Protein AF-A0A7U1GFU3-F1 (afdb_monomer_lite)

Secondary structure (DSSP, 8-state):
-HHHHHHHHHHHHTTSGGG----PPPTT------HHHHHHHHHHH-EEEE-TTS-EEEEEEEEGGGHHHHHHHHHHHHH-----TT----HHHHHHHHHT--EEEEEPPBTTB--EEEEEE--HHHIIIIIHHHHHTS---STHHHHHHHHHHHHHHHHTSGGGSHHHHHHHHHHHTTSGGGGSTT--S-------HHHHHHHHTSPPSS---SSSHHHHHHHHHHHHHHHHHHT--

Sequence (237 aa):
LKSDKLYLITQIKNNMNSKRVDFELPSSHTIRITPYWLLGFIEGEGSFFVNAQMRIIFSFTLTAIQAPLMNAIKLFIDSYSIDDAHFKISPQYLEIISQRTHLYAKRKSTVNSNPSIILHLGQVNFIVDKFIPLLSNLSFVTKKHKDFLDWCFMAYLIYTGKHTTKAGKDLIIKISKGMNNYRLSTFKGLYNELVLPSLINEVLRMDDIYVKWGLTYRLYYSFISKCTAFLHISWRF

Radius of gyration: 21.35 Å; chains: 1; bounding box: 62×43×64 Å

Structure (mmCIF, N/CA/C/O backbone):
data_AF-A0A7U1GFU3-F1
#
_entry.id   AF-A0A7U1GFU3-F1
#
loop_
_atom_site.group_PDB
_atom_site.id
_atom_site.type_symbol
_atom_site.label_atom_id
_atom_site.label_alt_id
_atom_site.label_comp_id
_atom_site.label_asym_id
_atom_site.label_entity_id
_atom_site.label_seq_id
_atom_site.pdbx_PDB_ins_code
_atom_site.Cartn_x
_atom_site.Cartn_y
_atom_site.Cartn_z
_atom_site.occupancy
_atom_site.B_iso_or_equiv
_atom_site.auth_seq_id
_atom_site.auth_comp_id
_atom_site.auth_asym_id
_atom_site.auth_atom_id
_atom_site.pdbx_PDB_model_num
ATOM 1 N N . LEU A 1 1 ? -36.370 -3.824 37.523 1.00 59.12 1 LEU A N 1
ATOM 2 C CA . LEU A 1 1 ? -35.946 -4.984 36.687 1.00 59.12 1 LEU A CA 1
ATOM 3 C C . LEU A 1 1 ? -35.822 -4.665 35.187 1.00 59.12 1 LEU A C 1
ATOM 5 O O . LEU A 1 1 ? -34.711 -4.747 34.677 1.00 59.12 1 LEU A O 1
ATOM 9 N N . LYS A 1 2 ? -36.891 -4.304 34.444 1.00 63.69 2 LYS A N 1
ATOM 10 C CA . LYS A 1 2 ? -36.762 -3.851 33.028 1.00 63.69 2 LYS A CA 1
ATOM 11 C C . LYS A 1 2 ? -36.154 -2.441 32.901 1.00 63.69 2 LYS A C 1
ATOM 13 O O . LYS A 1 2 ? -35.370 -2.203 31.987 1.00 63.69 2 LYS A O 1
ATOM 18 N N . SER A 1 3 ? -36.469 -1.550 33.842 1.00 78.06 3 SER A N 1
ATOM 19 C CA . SER A 1 3 ? -35.921 -0.188 33.961 1.00 78.06 3 SER A CA 1
ATOM 20 C C . SER A 1 3 ? -34.395 -0.166 34.092 1.00 78.06 3 SER A C 1
ATOM 22 O O . SER A 1 3 ? -33.721 0.601 33.411 1.00 78.06 3 SER A O 1
ATOM 24 N N . ASP A 1 4 ? -33.846 -1.059 34.914 1.00 85.88 4 ASP A N 1
ATOM 25 C CA . ASP A 1 4 ? -32.434 -1.011 35.319 1.00 85.88 4 ASP A CA 1
ATOM 26 C C . ASP A 1 4 ? -31.522 -1.505 34.188 1.00 85.88 4 ASP A C 1
ATOM 28 O O . ASP A 1 4 ? -30.474 -0.925 33.912 1.00 85.88 4 ASP A O 1
ATOM 32 N N . LYS A 1 5 ? -31.973 -2.519 33.435 1.00 92.56 5 LYS A N 1
ATOM 33 C CA . LYS A 1 5 ? -31.289 -2.975 32.214 1.00 92.56 5 LYS A CA 1
ATOM 34 C C . LYS A 1 5 ? -31.298 -1.901 31.123 1.00 92.56 5 LYS A C 1
ATOM 36 O O . LYS A 1 5 ? -30.287 -1.706 30.454 1.00 92.56 5 LYS A O 1
ATOM 41 N N . LEU A 1 6 ? -32.415 -1.186 30.955 1.00 93.56 6 LEU A N 1
ATOM 42 C CA . LEU A 1 6 ? -32.518 -0.094 29.982 1.00 93.56 6 LEU A CA 1
ATOM 43 C C . LEU A 1 6 ? -31.590 1.077 30.340 1.00 93.56 6 LEU A C 1
ATOM 45 O O . LEU A 1 6 ? -30.959 1.658 29.454 1.00 93.56 6 LEU A O 1
ATOM 49 N N . TYR A 1 7 ? -31.461 1.384 31.632 1.00 94.06 7 TYR A N 1
ATOM 50 C CA . TYR A 1 7 ? -30.504 2.371 32.121 1.00 94.06 7 TYR A CA 1
ATOM 51 C C . TYR A 1 7 ? -29.061 1.975 31.769 1.00 94.06 7 TYR A C 1
ATOM 53 O O . TYR A 1 7 ? -28.351 2.767 31.150 1.00 94.06 7 TYR A O 1
ATOM 61 N N . LEU A 1 8 ? -28.655 0.731 32.047 1.00 95.19 8 LEU A N 1
ATOM 62 C CA . LEU A 1 8 ? -27.312 0.231 31.716 1.00 95.19 8 LEU A CA 1
ATOM 63 C C . LEU A 1 8 ? -27.016 0.281 30.208 1.00 95.19 8 LEU A C 1
ATOM 65 O O . LEU A 1 8 ? -25.954 0.750 29.801 1.00 95.19 8 LEU A O 1
ATOM 69 N N . ILE A 1 9 ? -27.968 -0.129 29.364 1.00 94.88 9 ILE A N 1
ATOM 70 C CA . ILE A 1 9 ? -27.831 -0.035 27.899 1.00 94.88 9 ILE A CA 1
ATOM 71 C C . ILE A 1 9 ? -27.636 1.422 27.465 1.00 94.88 9 ILE A C 1
ATOM 73 O O . ILE A 1 9 ? -26.816 1.712 26.593 1.00 94.88 9 ILE A O 1
ATOM 77 N N . THR A 1 10 ? -28.363 2.352 28.085 1.00 93.44 10 THR A N 1
ATOM 78 C CA . THR A 1 10 ? -28.254 3.783 27.778 1.00 93.44 10 THR A CA 1
ATOM 79 C C . THR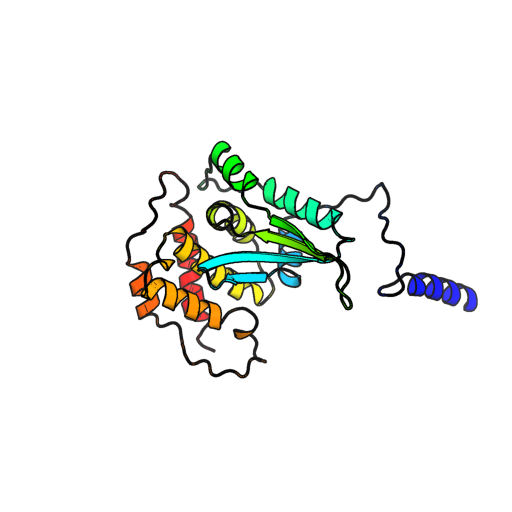 A 1 10 ? -26.880 4.335 28.156 1.00 93.44 10 THR A C 1
ATOM 81 O O . THR A 1 10 ? -26.303 5.094 27.377 1.00 93.44 10 THR A O 1
ATOM 84 N N . GLN A 1 11 ? -26.318 3.907 29.290 1.00 93.06 11 GLN A N 1
ATOM 85 C CA . GLN A 1 11 ? -24.958 4.274 29.697 1.00 93.06 11 GLN A CA 1
ATOM 86 C C . GLN A 1 11 ? -23.905 3.774 28.699 1.00 93.06 11 GLN A C 1
ATOM 88 O O . GLN A 1 11 ? -23.046 4.546 28.274 1.00 93.06 11 GLN A O 1
ATOM 93 N N . ILE A 1 12 ? -24.010 2.520 28.245 1.00 92.12 12 ILE A N 1
ATOM 94 C CA . ILE A 1 12 ? -23.105 1.970 27.222 1.00 92.12 12 ILE A CA 1
ATOM 95 C C . ILE A 1 12 ? -23.240 2.760 25.916 1.00 92.12 12 ILE A C 1
ATOM 97 O O . ILE A 1 12 ? -22.245 3.233 25.372 1.00 92.12 12 ILE A O 1
ATOM 101 N N . LYS A 1 13 ? -24.474 2.969 25.438 1.00 93.31 13 LYS A N 1
ATOM 102 C CA . LYS A 1 13 ? -24.758 3.716 24.202 1.00 93.31 13 LYS A CA 1
ATOM 103 C C . LYS A 1 13 ? -24.183 5.132 24.239 1.00 93.31 13 LY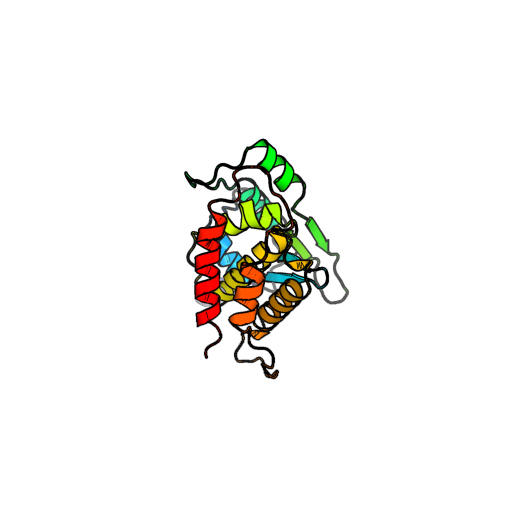S A C 1
ATOM 105 O O . LYS A 1 13 ? -23.708 5.626 23.217 1.00 93.31 13 LYS A O 1
ATOM 110 N N . ASN A 1 14 ? -24.222 5.789 25.395 1.00 93.44 14 ASN A N 1
ATOM 111 C CA . ASN A 1 14 ? -23.676 7.133 25.563 1.00 93.44 14 ASN A CA 1
ATOM 112 C C . ASN A 1 14 ? -22.140 7.187 25.558 1.00 93.44 14 ASN A C 1
ATOM 114 O O . ASN A 1 14 ? -21.601 8.281 25.526 1.00 93.44 14 ASN A O 1
ATOM 118 N N . ASN A 1 15 ? -21.452 6.045 25.486 1.00 90.19 15 ASN A N 1
ATOM 119 C CA . ASN A 1 15 ? -19.999 5.942 25.323 1.00 90.19 15 ASN A CA 1
ATOM 120 C C . ASN A 1 15 ? -19.590 5.265 23.993 1.00 90.19 15 ASN A C 1
ATOM 122 O O . ASN A 1 15 ? -18.450 4.817 23.816 1.00 90.19 15 ASN A O 1
ATOM 126 N N . MET A 1 16 ? -20.518 5.164 23.033 1.00 91.44 16 MET A N 1
ATOM 127 C CA . MET A 1 16 ? -20.268 4.596 21.705 1.00 91.44 16 MET A CA 1
ATOM 128 C C . MET A 1 16 ? -20.107 5.682 20.637 1.00 91.44 16 MET A C 1
ATOM 130 O O . MET A 1 16 ? -20.815 6.691 20.633 1.00 91.44 16 MET A O 1
ATOM 134 N N . ASN A 1 17 ? -19.233 5.409 19.666 1.00 88.75 17 ASN A N 1
ATOM 135 C CA . ASN A 1 17 ? -19.073 6.183 18.433 1.00 88.75 17 ASN A CA 1
ATOM 136 C C . ASN A 1 17 ? -18.856 7.682 18.706 1.00 88.75 17 ASN A C 1
ATOM 138 O O . ASN A 1 17 ? -17.928 8.042 19.421 1.00 88.75 17 ASN A O 1
ATOM 142 N N . SER A 1 18 ? -19.714 8.552 18.167 1.00 87.38 18 SER A N 1
ATOM 143 C CA . SER A 1 18 ? -19.607 10.010 18.299 1.00 87.38 18 SER A CA 1
ATOM 144 C C . SER A 1 18 ? -19.833 10.542 19.714 1.00 87.38 18 SER A C 1
ATOM 146 O O . SER A 1 18 ? -19.499 11.691 19.977 1.00 87.38 18 SER A O 1
ATOM 148 N N . LYS A 1 19 ? -20.398 9.736 20.623 1.00 90.88 19 LYS A N 1
ATOM 149 C CA . LYS A 1 19 ? -20.571 10.115 22.032 1.00 90.88 19 LYS A CA 1
ATOM 150 C C . LYS A 1 19 ? -19.393 9.697 22.911 1.00 90.88 19 LYS A C 1
ATOM 152 O O . LYS A 1 19 ? -19.345 10.071 24.076 1.00 90.88 19 LYS A O 1
ATOM 157 N N . ARG A 1 20 ? -18.447 8.921 22.371 1.00 87.81 20 ARG A N 1
ATOM 158 C CA . ARG A 1 20 ? -17.234 8.549 23.094 1.00 87.81 20 ARG A CA 1
ATOM 159 C C . ARG A 1 20 ? -16.308 9.757 23.183 1.00 87.81 20 ARG A C 1
ATOM 161 O O . ARG A 1 20 ? -15.874 10.276 22.159 1.00 87.81 20 ARG A O 1
ATOM 168 N N . VAL A 1 21 ? -16.008 10.164 24.409 1.00 85.06 21 VAL A N 1
ATOM 169 C CA . VAL A 1 21 ? -15.088 11.272 24.708 1.00 85.06 21 VAL A CA 1
ATOM 170 C C . VAL A 1 21 ? -13.820 10.808 25.420 1.00 85.06 21 VAL A C 1
ATOM 172 O O . VAL A 1 21 ? -12.807 11.494 25.350 1.00 85.06 21 VAL A O 1
ATOM 175 N N . ASP A 1 22 ? -13.866 9.634 26.053 1.00 85.00 22 ASP A N 1
ATOM 176 C CA . ASP A 1 22 ? -12.711 8.984 26.662 1.00 85.00 22 ASP A CA 1
ATOM 177 C C . ASP A 1 22 ? -12.098 7.972 25.684 1.00 85.00 22 ASP A C 1
ATOM 179 O O . ASP A 1 22 ? -12.778 7.075 25.169 1.00 85.00 22 ASP A O 1
ATOM 183 N N . PHE A 1 23 ? -10.812 8.159 25.403 1.00 82.00 23 PHE A N 1
ATOM 184 C CA . PHE A 1 23 ? -10.015 7.323 24.510 1.00 82.00 23 PHE A CA 1
ATOM 185 C C . PHE A 1 23 ? -8.793 6.731 25.217 1.00 82.00 23 PHE A C 1
ATOM 187 O O . PHE A 1 23 ? -7.960 6.108 24.554 1.00 82.00 23 PHE A O 1
ATOM 194 N N . GLU A 1 24 ? -8.685 6.908 26.535 1.00 83.75 24 GLU A N 1
ATOM 195 C CA . GLU A 1 24 ? -7.604 6.327 27.315 1.00 83.75 24 GLU A CA 1
ATOM 196 C C . GLU A 1 24 ? -7.765 4.805 27.345 1.00 83.75 24 GLU A C 1
ATOM 198 O O . GLU A 1 24 ? -8.796 4.245 27.728 1.00 83.75 24 GLU A O 1
ATOM 203 N N . LEU A 1 25 ? -6.730 4.111 26.879 1.00 82.75 25 LEU A N 1
ATOM 204 C CA . LEU A 1 25 ? -6.684 2.657 26.931 1.00 82.75 25 LEU A CA 1
ATOM 205 C C . LEU A 1 25 ? -6.222 2.225 28.331 1.00 82.75 25 LEU A C 1
ATOM 207 O O . LEU A 1 25 ? -5.353 2.880 28.910 1.00 82.75 25 LEU A O 1
ATOM 211 N N . PRO A 1 26 ? -6.737 1.106 28.878 1.00 87.12 26 PRO A N 1
ATOM 212 C CA . PRO A 1 26 ? -6.235 0.562 30.135 1.00 87.12 26 PRO A CA 1
ATOM 213 C C . PRO A 1 26 ? -4.718 0.358 30.079 1.00 87.12 26 PRO A C 1
ATOM 215 O O . PRO A 1 26 ? -4.196 -0.081 29.057 1.00 87.12 26 PRO A O 1
ATOM 218 N N . SER A 1 27 ? -4.008 0.590 31.184 1.00 85.50 27 SER A N 1
ATOM 219 C CA . SER A 1 27 ? -2.543 0.433 31.246 1.00 85.50 27 SER A CA 1
ATOM 220 C C . SER A 1 27 ? -2.053 -0.984 30.915 1.00 85.50 27 SER A C 1
ATOM 222 O O . SER A 1 27 ? -0.923 -1.163 30.472 1.00 85.50 27 SER A O 1
ATOM 224 N N . SER A 1 28 ? -2.907 -1.994 31.090 1.00 90.00 28 SER A N 1
ATOM 225 C CA . SER A 1 28 ? -2.649 -3.389 30.714 1.00 90.00 28 SER A CA 1
ATOM 226 C C . SER A 1 28 ? -2.865 -3.684 29.223 1.00 90.00 28 SER A C 1
ATOM 228 O O . SER A 1 28 ? -2.548 -4.781 28.756 1.00 90.00 28 SER A O 1
ATOM 230 N N . HIS A 1 29 ? -3.419 -2.743 28.456 1.00 88.94 29 HIS A N 1
ATOM 231 C CA . HIS A 1 29 ? -3.704 -2.940 27.044 1.00 88.94 29 HIS A CA 1
ATOM 232 C C . HIS A 1 29 ? -2.409 -3.013 26.232 1.00 88.94 29 HIS A C 1
ATOM 234 O O . HIS A 1 29 ? -1.579 -2.109 26.254 1.00 88.94 29 HIS A O 1
ATOM 240 N N . THR A 1 30 ? -2.260 -4.083 25.454 1.00 90.19 30 THR A N 1
ATOM 241 C CA . THR A 1 30 ? -1.129 -4.265 24.540 1.00 90.19 30 THR A CA 1
ATOM 242 C C . THR A 1 30 ? -1.634 -4.347 23.108 1.00 90.19 30 THR A C 1
ATOM 244 O O . THR A 1 30 ? -2.448 -5.212 22.781 1.00 90.19 30 THR A O 1
ATOM 247 N N . ILE A 1 31 ? -1.102 -3.494 22.234 1.00 92.81 31 ILE A N 1
ATOM 248 C CA . ILE A 1 31 ? -1.383 -3.547 20.798 1.00 92.81 31 ILE A CA 1
ATOM 249 C C . ILE A 1 31 ? -0.535 -4.664 20.183 1.00 92.81 31 ILE A C 1
ATOM 251 O O . ILE A 1 31 ? 0.694 -4.602 20.206 1.00 92.81 31 ILE A O 1
ATOM 255 N N . ARG A 1 32 ? -1.187 -5.690 19.629 1.00 94.31 32 ARG A N 1
ATOM 256 C CA . ARG A 1 32 ? -0.525 -6.816 18.956 1.00 94.31 32 ARG A CA 1
ATOM 257 C C . ARG A 1 32 ? -0.809 -6.770 17.461 1.00 94.31 32 ARG A C 1
ATOM 259 O O . ARG A 1 32 ? -1.950 -6.939 17.044 1.00 94.31 32 ARG A O 1
ATOM 266 N N . ILE A 1 33 ? 0.241 -6.563 16.674 1.00 95.81 33 ILE A N 1
ATOM 267 C CA . ILE A 1 33 ? 0.186 -6.559 15.212 1.00 95.81 33 ILE A CA 1
ATOM 268 C C . ILE A 1 33 ? 0.705 -7.910 14.715 1.00 95.81 33 ILE A C 1
ATOM 270 O O . ILE A 1 33 ? 1.775 -8.356 15.123 1.00 95.81 33 ILE A O 1
ATOM 274 N N . THR A 1 34 ? -0.062 -8.570 13.852 1.00 95.69 34 THR A N 1
ATOM 275 C CA . THR A 1 34 ? 0.335 -9.799 13.146 1.00 95.69 34 THR A CA 1
ATOM 276 C C . THR A 1 34 ? 0.253 -9.561 11.635 1.00 95.69 34 THR A C 1
ATOM 278 O O . THR A 1 34 ? -0.412 -8.605 11.223 1.00 95.69 34 THR A O 1
ATOM 281 N N . PRO A 1 35 ? 0.863 -10.411 10.783 1.00 94.75 35 PRO A N 1
ATOM 282 C CA . PRO A 1 35 ? 0.797 -10.230 9.330 1.00 94.75 35 PRO A CA 1
ATOM 283 C C . PRO A 1 35 ? -0.638 -10.126 8.793 1.00 94.75 35 PRO A C 1
ATOM 285 O O . PRO A 1 35 ? -0.964 -9.174 8.091 1.00 94.75 35 PRO A O 1
ATOM 288 N N . TYR A 1 36 ? -1.528 -11.045 9.186 1.00 96.56 36 TYR A N 1
ATOM 289 C CA . TYR A 1 36 ? -2.928 -11.024 8.745 1.00 96.56 36 TYR A CA 1
ATOM 290 C C . TYR A 1 36 ? -3.744 -9.883 9.360 1.00 96.56 36 TYR A C 1
ATOM 292 O O . TYR A 1 36 ? -4.625 -9.348 8.691 1.00 96.56 36 TYR A O 1
ATOM 300 N N . TRP A 1 37 ? -3.442 -9.465 10.596 1.00 97.44 37 TRP A N 1
ATOM 301 C CA . TRP A 1 37 ? -4.062 -8.267 11.171 1.00 97.44 37 TRP A CA 1
ATOM 302 C C . TRP A 1 37 ? -3.687 -7.025 10.356 1.00 97.44 37 TRP A C 1
ATOM 304 O O . TRP A 1 37 ? -4.560 -6.240 9.988 1.00 97.44 37 TRP A O 1
ATOM 314 N N . LEU A 1 38 ? -2.397 -6.875 10.026 1.00 97.00 38 LEU A N 1
ATOM 315 C CA . LEU A 1 38 ? -1.910 -5.751 9.231 1.00 97.00 38 LEU A CA 1
ATOM 316 C C . LEU A 1 38 ? -2.519 -5.779 7.831 1.00 97.00 38 LEU A C 1
ATOM 318 O O . LEU A 1 38 ? -2.956 -4.738 7.355 1.00 97.00 38 LEU A O 1
ATOM 322 N N . LEU A 1 39 ? -2.595 -6.952 7.197 1.00 97.62 39 LEU A N 1
ATOM 323 C CA . LEU A 1 39 ? -3.240 -7.093 5.898 1.00 97.62 39 LEU A CA 1
ATOM 324 C C . LEU A 1 39 ? -4.707 -6.655 5.952 1.00 97.62 39 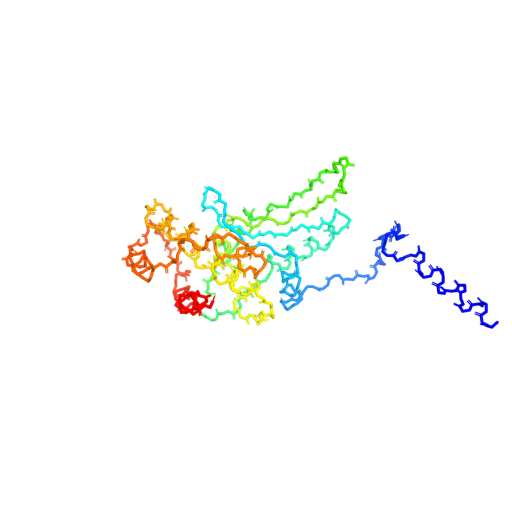LEU A C 1
ATOM 326 O O . LEU A 1 39 ? -5.095 -5.798 5.167 1.00 97.62 39 LEU A O 1
ATOM 330 N N . GLY A 1 40 ? -5.505 -7.168 6.894 1.00 98.00 40 GLY A N 1
ATOM 331 C CA . GLY A 1 40 ? -6.913 -6.775 7.024 1.00 98.00 40 GLY A CA 1
ATOM 332 C C . GLY A 1 40 ? -7.082 -5.269 7.247 1.00 98.00 40 GLY A C 1
ATOM 333 O O . GLY A 1 40 ? -7.946 -4.636 6.642 1.00 98.00 40 GLY A O 1
ATOM 334 N N . PHE A 1 41 ? -6.197 -4.669 8.047 1.00 97.69 41 PHE A N 1
ATOM 335 C CA . PHE A 1 41 ? -6.151 -3.222 8.234 1.00 97.69 41 PHE A CA 1
ATOM 336 C C . PHE A 1 41 ? -5.798 -2.474 6.934 1.00 97.69 41 PHE A C 1
ATOM 338 O O . PHE A 1 41 ? -6.462 -1.500 6.586 1.00 97.69 41 PHE A O 1
ATOM 345 N N . ILE A 1 42 ? -4.802 -2.942 6.175 1.00 97.44 42 ILE A N 1
ATOM 346 C CA . ILE A 1 42 ? -4.428 -2.399 4.859 1.00 97.44 42 ILE A CA 1
ATOM 347 C C . ILE A 1 42 ? -5.583 -2.519 3.859 1.00 97.44 42 ILE A C 1
ATOM 349 O O . ILE A 1 42 ? -5.796 -1.605 3.066 1.00 97.44 42 ILE A O 1
ATOM 353 N N . GLU A 1 43 ? -6.345 -3.612 3.889 1.00 96.38 43 GLU A N 1
ATOM 354 C CA . GLU A 1 43 ? -7.509 -3.805 3.022 1.00 96.38 43 GLU A CA 1
ATOM 355 C C . GLU A 1 43 ? -8.645 -2.812 3.315 1.00 96.38 43 GLU A C 1
ATOM 357 O O . GLU A 1 43 ? -9.358 -2.424 2.387 1.00 96.38 43 GLU A O 1
ATOM 362 N N . GLY A 1 44 ? -8.757 -2.325 4.553 1.00 95.50 44 GLY A N 1
ATOM 363 C CA . GLY A 1 44 ? -9.669 -1.239 4.923 1.00 95.50 44 GLY A CA 1
ATOM 364 C C . GLY A 1 44 ? -9.109 0.158 4.636 1.00 95.50 44 GLY A C 1
ATOM 365 O O . GLY A 1 44 ? -9.691 0.917 3.865 1.00 95.50 44 GLY A O 1
ATOM 366 N N . GLU A 1 45 ? -7.962 0.488 5.231 1.00 95.56 45 GLU A N 1
ATOM 367 C CA . GLU A 1 45 ? -7.444 1.865 5.346 1.00 95.56 45 GLU A CA 1
ATOM 368 C C . GLU A 1 45 ? -6.278 2.179 4.390 1.00 95.56 45 GLU A C 1
ATOM 370 O O . GLU A 1 45 ? -5.907 3.337 4.184 1.00 95.56 45 GLU A O 1
ATOM 375 N N . GLY A 1 46 ? -5.654 1.149 3.816 1.00 96.25 46 GLY A N 1
ATOM 376 C CA . GLY A 1 46 ? -4.465 1.271 2.979 1.00 96.25 46 GLY A CA 1
ATOM 377 C C . GLY A 1 46 ? -4.751 1.819 1.583 1.00 96.25 46 GLY A C 1
ATOM 378 O O . GLY A 1 46 ? -5.741 1.466 0.939 1.00 96.25 46 GLY A O 1
ATOM 379 N N . SER A 1 47 ? -3.829 2.629 1.070 1.00 95.75 47 SER A N 1
ATOM 380 C CA . SER A 1 47 ? -3.852 3.160 -0.291 1.00 95.75 47 SER A CA 1
ATOM 381 C C . SER A 1 47 ? -2.528 2.891 -1.000 1.00 95.75 47 SER A C 1
ATOM 383 O O . SER A 1 47 ? -1.464 3.261 -0.500 1.00 95.75 47 SER A O 1
ATOM 385 N N . PHE A 1 48 ? -2.618 2.263 -2.173 1.00 97.19 48 PHE A N 1
ATOM 386 C CA . PHE A 1 48 ? -1.511 1.985 -3.084 1.00 97.19 48 PHE A CA 1
ATOM 387 C C . PHE A 1 48 ? -1.624 2.910 -4.295 1.00 97.19 48 PHE A C 1
ATOM 389 O O . PHE A 1 48 ? -2.624 2.872 -5.014 1.00 97.19 48 PHE A O 1
ATOM 396 N N . PHE A 1 49 ? -0.624 3.754 -4.541 1.00 96.12 49 PHE A N 1
ATOM 397 C CA . PHE A 1 49 ? -0.653 4.666 -5.683 1.00 96.12 49 PHE A CA 1
ATOM 398 C C . PHE A 1 49 ? 0.743 5.031 -6.192 1.00 96.12 49 PHE A C 1
ATOM 400 O O . PHE A 1 49 ? 1.763 4.764 -5.557 1.00 96.12 49 PHE A O 1
ATOM 407 N N . VAL A 1 50 ? 0.769 5.656 -7.366 1.00 96.25 50 VAL A N 1
ATOM 408 C CA . VAL A 1 50 ? 1.929 6.350 -7.926 1.00 96.25 50 VAL A CA 1
ATOM 409 C C . VAL A 1 50 ? 1.580 7.831 -8.038 1.00 96.25 50 VAL A C 1
ATOM 411 O O . VAL A 1 50 ? 0.448 8.175 -8.379 1.00 96.25 50 VAL A O 1
ATOM 414 N N . ASN A 1 51 ? 2.510 8.722 -7.698 1.00 94.12 51 ASN A N 1
ATOM 415 C CA . ASN A 1 51 ? 2.281 10.162 -7.831 1.00 94.12 51 ASN A CA 1
ATOM 416 C C . ASN A 1 51 ? 2.767 10.711 -9.184 1.00 94.12 51 ASN A C 1
ATOM 418 O O . ASN A 1 51 ? 3.440 10.028 -9.954 1.00 94.12 51 ASN A O 1
ATOM 422 N N . ALA A 1 52 ? 2.474 11.987 -9.448 1.00 91.81 52 ALA A N 1
ATOM 423 C CA . ALA A 1 52 ? 2.868 12.666 -10.685 1.00 91.81 52 ALA A CA 1
ATOM 424 C C . ALA A 1 52 ? 4.395 12.729 -10.911 1.00 91.81 52 ALA A C 1
ATOM 426 O O . ALA A 1 52 ? 4.844 12.903 -12.039 1.00 91.81 52 ALA A O 1
ATOM 427 N N . GLN A 1 53 ? 5.202 12.572 -9.857 1.00 93.25 53 GLN A N 1
ATOM 428 C CA . GLN A 1 53 ? 6.665 12.517 -9.928 1.00 93.25 53 GLN A CA 1
ATOM 429 C C . GLN A 1 53 ? 7.201 11.084 -10.080 1.00 93.25 53 GLN A C 1
ATOM 431 O O . GLN A 1 53 ? 8.376 10.847 -9.808 1.00 93.25 53 GLN A O 1
ATOM 436 N N . MET A 1 54 ? 6.363 10.126 -10.493 1.00 94.75 54 MET A N 1
ATOM 437 C CA . MET A 1 54 ? 6.729 8.716 -10.681 1.00 94.75 54 MET A CA 1
ATOM 438 C C . MET A 1 54 ? 7.268 8.049 -9.410 1.00 94.75 54 MET A C 1
ATOM 440 O O . MET A 1 54 ? 8.108 7.153 -9.472 1.00 94.75 54 MET A O 1
ATOM 444 N N . ARG A 1 55 ? 6.793 8.479 -8.235 1.00 93.19 55 ARG A N 1
ATOM 445 C CA . ARG A 1 55 ? 7.118 7.831 -6.961 1.00 93.19 55 ARG A CA 1
ATOM 446 C C . ARG A 1 55 ? 6.030 6.842 -6.598 1.00 93.19 55 ARG A C 1
ATOM 448 O O . ARG A 1 55 ? 4.854 7.203 -6.552 1.00 93.19 55 ARG A O 1
ATOM 455 N N . ILE A 1 56 ? 6.450 5.617 -6.310 1.00 94.81 56 ILE A N 1
ATOM 456 C CA . ILE A 1 56 ? 5.578 4.569 -5.800 1.00 94.81 56 ILE A CA 1
ATOM 457 C C . ILE A 1 56 ? 5.332 4.799 -4.308 1.00 94.81 56 ILE A C 1
ATOM 459 O O . ILE A 1 56 ? 6.280 5.005 -3.549 1.00 94.81 56 ILE A O 1
ATOM 463 N N . ILE A 1 57 ? 4.066 4.848 -3.898 1.00 94.44 57 ILE A N 1
ATOM 464 C CA . ILE A 1 57 ? 3.678 5.222 -2.538 1.00 94.44 57 ILE A CA 1
ATOM 465 C C . ILE A 1 57 ? 2.633 4.256 -1.990 1.00 94.44 57 ILE A C 1
ATOM 467 O O . ILE A 1 57 ? 1.643 3.938 -2.652 1.00 94.44 57 ILE A O 1
ATOM 471 N N . PHE A 1 58 ? 2.852 3.838 -0.747 1.00 95.62 58 PHE A N 1
ATOM 472 C CA . PHE A 1 58 ? 1.821 3.265 0.103 1.00 95.62 58 PHE A CA 1
ATOM 473 C C . PHE A 1 58 ? 1.550 4.215 1.268 1.00 95.62 58 PHE A C 1
ATOM 475 O O . PHE A 1 58 ? 2.482 4.744 1.880 1.00 95.62 58 PHE A O 1
ATOM 482 N N . SER A 1 59 ? 0.281 4.426 1.604 1.00 94.75 59 SER A N 1
ATOM 483 C CA . SER A 1 59 ? -0.070 5.210 2.786 1.00 94.75 59 SER A CA 1
ATOM 484 C C . SER A 1 59 ? -1.415 4.828 3.373 1.00 94.75 59 SER A C 1
ATOM 486 O O . SER A 1 59 ? -2.293 4.358 2.654 1.00 94.75 59 SER A O 1
ATOM 488 N N . PHE A 1 60 ? -1.601 5.137 4.649 1.00 94.50 60 PHE A N 1
ATOM 489 C CA . PHE A 1 60 ? -2.914 5.208 5.282 1.00 94.50 60 PHE A CA 1
ATOM 490 C C . PHE A 1 60 ? -2.940 6.358 6.288 1.00 94.50 60 PHE A C 1
ATOM 492 O O . PHE A 1 60 ? -1.895 6.841 6.740 1.00 94.50 60 PHE A O 1
ATOM 499 N N . THR A 1 61 ? -4.145 6.814 6.617 1.00 93.00 61 THR A N 1
ATOM 500 C CA . THR A 1 61 ? -4.373 7.933 7.533 1.00 93.00 61 THR A CA 1
ATOM 501 C C . THR A 1 61 ? -5.275 7.477 8.665 1.00 93.00 61 THR A C 1
ATOM 503 O O . THR A 1 61 ? -6.300 6.860 8.420 1.00 93.00 61 THR A O 1
ATOM 506 N N . LEU A 1 62 ? -4.911 7.811 9.899 1.00 92.19 62 LEU A N 1
ATOM 507 C CA . LEU A 1 62 ? -5.750 7.618 11.077 1.00 92.19 62 LEU A CA 1
ATOM 508 C C . LEU A 1 62 ? -6.044 8.967 11.738 1.00 92.19 62 LEU A C 1
ATOM 510 O O . LEU A 1 62 ? -5.439 9.994 11.411 1.00 92.19 62 LEU A O 1
ATOM 514 N N . THR A 1 63 ? -6.947 8.973 12.715 1.00 89.75 63 THR A N 1
ATOM 515 C CA . THR A 1 63 ? -7.091 10.128 13.610 1.00 89.75 63 THR A CA 1
ATOM 516 C C . THR A 1 63 ? -5.871 10.239 14.527 1.00 89.75 63 THR A C 1
ATOM 518 O O . THR A 1 63 ? -5.251 9.235 14.878 1.00 89.75 63 THR A O 1
ATOM 521 N N . ALA A 1 64 ? -5.505 11.453 14.943 1.00 88.81 64 ALA A N 1
ATOM 522 C CA . ALA A 1 64 ? -4.308 11.656 15.765 1.00 88.81 64 ALA A CA 1
ATOM 523 C C . ALA A 1 64 ? -4.362 10.936 17.126 1.00 88.81 64 ALA A C 1
ATOM 525 O O . ALA A 1 64 ? -3.312 10.583 17.659 1.00 88.81 64 ALA A O 1
ATOM 526 N N . ILE A 1 65 ? -5.562 10.674 17.656 1.00 86.94 65 ILE A N 1
ATOM 527 C CA . ILE A 1 65 ? -5.777 9.900 18.891 1.00 86.94 65 ILE A CA 1
ATOM 528 C C . ILE A 1 65 ? -5.243 8.464 18.738 1.00 86.94 65 ILE A C 1
ATOM 530 O O . ILE A 1 65 ? -4.739 7.875 19.686 1.00 86.94 65 ILE A O 1
ATOM 534 N N . GLN A 1 66 ? -5.252 7.915 17.521 1.00 90.00 66 GLN A N 1
ATOM 535 C CA . GLN A 1 66 ? -4.761 6.567 17.222 1.00 90.00 66 GLN A CA 1
ATOM 536 C C . GLN A 1 66 ? -3.238 6.518 16.981 1.00 90.00 66 GLN A C 1
ATOM 538 O O . GLN A 1 66 ? -2.722 5.535 16.446 1.00 90.00 66 GLN A O 1
ATOM 543 N N . ALA A 1 67 ? -2.487 7.551 17.383 1.00 89.00 67 ALA A N 1
ATOM 544 C CA . ALA A 1 67 ? -1.027 7.572 17.281 1.00 89.00 67 ALA A CA 1
ATOM 545 C C . ALA A 1 67 ? -0.323 6.344 17.902 1.00 89.00 67 ALA A C 1
ATOM 547 O O . ALA A 1 67 ? 0.633 5.868 17.283 1.00 89.00 67 ALA A O 1
ATOM 548 N N . PRO A 1 68 ? -0.767 5.780 19.048 1.00 90.62 68 PRO A N 1
ATOM 549 C CA . PRO A 1 68 ? -0.166 4.559 19.590 1.00 90.62 68 PRO A CA 1
ATOM 550 C C . PRO A 1 68 ? -0.262 3.366 18.628 1.00 90.62 68 PRO A C 1
ATOM 552 O O . PRO A 1 68 ? 0.720 2.652 18.432 1.00 90.62 68 PRO A O 1
ATOM 555 N N . LEU A 1 69 ? -1.408 3.200 17.957 1.00 92.75 69 LEU A N 1
ATOM 556 C CA . LEU A 1 69 ? -1.603 2.162 16.942 1.00 92.75 69 LEU A CA 1
ATOM 557 C C . LEU A 1 69 ? -0.699 2.385 15.729 1.00 92.75 69 LEU A C 1
ATOM 559 O O . LEU A 1 69 ? -0.057 1.449 15.259 1.00 92.75 69 LEU A O 1
ATOM 563 N N . MET A 1 70 ? -0.603 3.630 15.258 1.00 92.06 70 MET A N 1
ATOM 564 C CA . MET A 1 70 ? 0.292 3.993 14.157 1.00 92.06 70 MET A CA 1
ATOM 565 C C . MET A 1 70 ? 1.752 3.627 14.468 1.00 92.06 70 MET A C 1
ATOM 567 O O . MET A 1 70 ? 2.443 3.048 13.629 1.00 92.06 70 MET A O 1
ATOM 571 N N . ASN A 1 71 ? 2.213 3.926 15.685 1.00 89.38 71 ASN A N 1
ATOM 572 C CA . ASN A 1 71 ? 3.565 3.589 16.127 1.00 89.38 71 ASN A CA 1
ATOM 573 C C . ASN A 1 71 ? 3.777 2.072 16.206 1.00 89.38 71 ASN A C 1
ATOM 575 O O . ASN A 1 71 ? 4.811 1.588 15.753 1.00 89.38 71 ASN A O 1
ATOM 579 N N . ALA A 1 72 ? 2.800 1.319 16.719 1.00 92.69 72 ALA A N 1
ATOM 580 C CA . ALA A 1 72 ? 2.872 -0.140 16.767 1.00 92.69 72 ALA A CA 1
ATOM 581 C C . ALA A 1 72 ? 2.956 -0.763 15.361 1.00 92.69 72 ALA A C 1
ATOM 583 O O . ALA A 1 72 ? 3.777 -1.649 15.135 1.00 92.69 72 ALA A O 1
ATOM 584 N N . ILE A 1 73 ? 2.170 -0.264 14.397 1.00 93.81 73 ILE A N 1
ATOM 585 C CA . ILE A 1 73 ? 2.237 -0.706 12.994 1.00 93.81 73 ILE A CA 1
ATOM 586 C C . ILE A 1 73 ? 3.610 -0.396 12.393 1.00 93.81 73 ILE A C 1
ATOM 588 O O . ILE A 1 73 ? 4.209 -1.268 11.766 1.00 93.81 73 ILE A O 1
ATOM 592 N N . LYS A 1 74 ? 4.129 0.822 12.600 1.00 90.00 74 LYS A N 1
ATOM 593 C CA . LYS A 1 74 ? 5.462 1.207 12.119 1.00 90.00 74 LYS A CA 1
ATOM 594 C C . LYS A 1 74 ? 6.536 0.269 12.673 1.00 90.00 74 LYS A C 1
ATOM 596 O O . LYS A 1 74 ? 7.322 -0.264 11.901 1.00 90.00 74 LYS A O 1
ATOM 601 N N . LEU A 1 75 ? 6.545 0.046 13.988 1.00 88.50 75 LEU A N 1
ATOM 602 C CA . LEU A 1 75 ? 7.512 -0.835 14.645 1.00 88.50 75 LEU A CA 1
ATOM 603 C C . LEU A 1 75 ? 7.417 -2.272 14.133 1.00 88.50 75 LEU A C 1
ATOM 605 O O . LEU A 1 75 ? 8.450 -2.888 13.904 1.00 88.50 75 LEU A O 1
ATOM 609 N N . PHE A 1 76 ? 6.205 -2.786 13.918 1.00 91.75 76 PHE A N 1
ATOM 610 C CA . PHE A 1 76 ? 6.003 -4.111 13.339 1.00 91.75 76 PHE A CA 1
ATOM 611 C C . PHE A 1 76 ? 6.567 -4.204 11.917 1.00 91.75 76 PHE A C 1
ATOM 613 O O . PHE A 1 76 ? 7.315 -5.128 11.622 1.00 91.75 76 PHE A O 1
ATOM 620 N N . ILE A 1 77 ? 6.257 -3.240 11.042 1.00 89.19 77 ILE A N 1
ATOM 621 C CA . ILE A 1 77 ? 6.798 -3.205 9.675 1.00 89.19 77 ILE A CA 1
ATOM 622 C C . ILE A 1 77 ? 8.334 -3.120 9.709 1.00 89.19 77 ILE A C 1
ATOM 624 O O . ILE A 1 77 ? 9.003 -3.772 8.910 1.00 89.19 77 ILE A O 1
ATOM 628 N N . ASP A 1 78 ? 8.902 -2.346 10.635 1.00 84.19 78 ASP A N 1
ATOM 629 C CA . ASP A 1 78 ? 10.350 -2.183 10.775 1.00 84.19 78 ASP A CA 1
ATOM 630 C C . ASP A 1 78 ? 11.052 -3.432 11.311 1.00 84.19 78 ASP A C 1
ATOM 632 O O . ASP A 1 78 ? 12.159 -3.738 10.867 1.00 84.19 78 ASP A O 1
ATOM 636 N N . SER A 1 79 ? 10.434 -4.164 12.233 1.00 83.62 79 SER A N 1
ATOM 637 C CA . SER A 1 79 ? 11.030 -5.352 12.846 1.00 83.62 79 SER A CA 1
ATOM 638 C C . SER A 1 79 ? 10.709 -6.652 12.114 1.00 83.62 79 SER A C 1
ATOM 640 O O . SER A 1 79 ? 11.311 -7.676 12.430 1.00 83.62 79 SER A O 1
ATOM 642 N N . TYR A 1 80 ? 9.783 -6.637 11.149 1.00 83.19 80 TYR A N 1
ATOM 643 C CA . TYR A 1 80 ? 9.387 -7.850 10.447 1.00 83.19 80 TYR A CA 1
ATOM 644 C C . TYR A 1 80 ? 10.542 -8.421 9.621 1.00 83.19 80 TYR A C 1
ATOM 646 O O . TYR A 1 80 ? 10.990 -7.824 8.636 1.00 83.19 80 TYR A O 1
ATOM 654 N N . SER A 1 81 ? 10.994 -9.604 10.025 1.00 76.25 81 SER A N 1
ATOM 655 C CA . SER A 1 81 ? 11.961 -10.404 9.287 1.00 76.25 81 SER A CA 1
ATOM 656 C C . SER A 1 81 ? 11.248 -11.213 8.214 1.00 76.25 81 SER A C 1
ATOM 658 O O . SER A 1 81 ? 10.284 -11.924 8.492 1.00 76.25 81 SER A O 1
ATOM 660 N N . ILE A 1 82 ? 11.747 -11.121 6.987 1.00 70.62 82 ILE A N 1
ATOM 661 C CA . ILE A 1 82 ? 11.310 -11.977 5.887 1.00 70.62 82 ILE A CA 1
ATOM 662 C C . ILE A 1 82 ? 12.134 -13.257 5.988 1.00 70.62 82 ILE A C 1
ATOM 664 O O . ILE A 1 82 ? 13.324 -13.250 5.677 1.00 70.62 82 ILE A O 1
ATOM 668 N N . ASP A 1 83 ? 11.517 -14.330 6.473 1.00 63.81 83 ASP A N 1
ATOM 669 C CA . ASP A 1 83 ? 12.136 -15.655 6.497 1.00 63.81 83 ASP A CA 1
ATOM 670 C C . ASP A 1 83 ? 11.939 -16.326 5.133 1.00 63.81 83 ASP A C 1
ATOM 672 O O . ASP A 1 83 ? 11.042 -17.141 4.926 1.00 63.81 83 ASP A O 1
ATOM 676 N N . ASP A 1 84 ? 12.725 -15.883 4.155 1.00 60.44 84 ASP A N 1
ATOM 677 C CA . ASP A 1 84 ? 12.806 -16.508 2.840 1.00 60.44 84 ASP A CA 1
ATOM 678 C C . ASP A 1 84 ? 14.258 -16.942 2.613 1.00 60.44 84 ASP A C 1
ATOM 680 O O . ASP A 1 84 ? 15.181 -16.124 2.555 1.00 60.44 84 ASP A O 1
ATOM 684 N N . ALA A 1 85 ? 14.463 -18.257 2.490 1.00 53.88 85 ALA A N 1
ATOM 685 C CA . ALA A 1 85 ? 15.773 -18.882 2.307 1.00 53.88 85 ALA A CA 1
ATOM 686 C C . ALA A 1 85 ? 16.536 -18.344 1.081 1.00 53.88 85 ALA A C 1
ATOM 688 O O . ALA A 1 85 ? 17.767 -18.433 1.019 1.00 53.88 85 ALA A O 1
ATOM 689 N N . HIS A 1 86 ? 15.820 -17.763 0.119 1.00 50.50 86 HIS A N 1
ATOM 690 C CA . HIS A 1 86 ? 16.361 -17.185 -1.102 1.00 50.50 86 HIS A CA 1
ATOM 691 C C . HIS A 1 86 ? 16.497 -15.652 -1.037 1.00 50.50 86 HIS A C 1
ATOM 693 O O . HIS A 1 86 ? 17.033 -15.052 -1.973 1.00 50.50 86 HIS A O 1
ATOM 699 N N . PHE A 1 87 ? 16.072 -15.017 0.062 1.00 56.66 87 PHE A N 1
ATOM 700 C CA . PHE A 1 87 ? 16.090 -13.570 0.261 1.00 56.66 87 PHE A CA 1
ATOM 701 C C . PHE A 1 87 ? 16.975 -13.169 1.447 1.00 56.66 87 PHE A C 1
ATOM 703 O O . PHE A 1 87 ? 16.521 -12.944 2.566 1.00 56.66 87 PHE A O 1
ATOM 710 N N . LYS A 1 88 ? 18.281 -13.039 1.202 1.00 57.88 88 LYS A N 1
ATOM 711 C CA . LYS A 1 88 ? 19.214 -12.512 2.206 1.00 57.88 88 LYS A CA 1
ATOM 712 C C . LYS A 1 88 ? 19.500 -11.046 1.929 1.00 57.88 88 LYS A C 1
ATOM 714 O O . LYS A 1 88 ? 20.365 -10.720 1.118 1.00 57.88 88 LYS A O 1
ATOM 719 N N . ILE A 1 89 ? 18.793 -10.166 2.630 1.00 64.25 89 ILE A N 1
ATOM 720 C CA . ILE A 1 89 ? 19.210 -8.770 2.751 1.00 64.25 89 ILE A CA 1
ATOM 721 C C . ILE A 1 89 ? 20.243 -8.669 3.874 1.00 64.25 89 ILE A C 1
ATOM 723 O O . ILE A 1 89 ? 20.033 -9.206 4.961 1.00 64.25 89 ILE A O 1
ATOM 727 N N . SER A 1 90 ? 21.354 -7.968 3.634 1.00 66.75 90 SER A N 1
ATOM 728 C CA . SER A 1 90 ? 22.309 -7.702 4.708 1.00 66.75 90 SER A CA 1
ATOM 729 C C . SER A 1 90 ? 21.670 -6.827 5.802 1.00 66.75 90 SER A C 1
ATOM 731 O O . SER A 1 90 ? 20.969 -5.858 5.486 1.00 66.75 90 SER A O 1
ATOM 733 N N . PRO A 1 91 ? 21.923 -7.104 7.094 1.00 69.12 91 PRO A N 1
ATOM 734 C CA . PRO A 1 91 ? 21.410 -6.280 8.189 1.00 69.12 91 PRO A CA 1
ATOM 735 C C . PRO A 1 91 ? 21.754 -4.791 8.042 1.00 69.12 91 PRO A C 1
ATOM 737 O O . PRO A 1 91 ? 20.915 -3.937 8.312 1.00 69.12 91 PRO A O 1
ATOM 740 N N . GLN A 1 92 ? 22.946 -4.473 7.523 1.00 72.00 92 GLN A N 1
ATOM 741 C CA . GLN A 1 92 ? 23.378 -3.092 7.288 1.00 72.00 92 GLN A CA 1
ATOM 742 C C . GLN A 1 92 ? 22.520 -2.399 6.221 1.00 72.00 92 GLN A C 1
ATOM 744 O O . GLN A 1 92 ? 22.149 -1.237 6.377 1.00 72.00 92 GLN A O 1
ATOM 749 N N . TYR A 1 93 ? 22.162 -3.100 5.140 1.00 73.25 93 TYR A N 1
ATOM 750 C CA . TYR A 1 93 ? 21.269 -2.543 4.126 1.00 73.25 93 TYR A CA 1
ATOM 751 C C . TYR A 1 93 ? 19.855 -2.345 4.680 1.00 73.25 93 TYR A C 1
ATOM 753 O O . TYR A 1 93 ? 19.260 -1.294 4.440 1.00 73.25 93 TYR A O 1
ATOM 761 N N . LEU A 1 94 ? 19.343 -3.302 5.468 1.00 69.50 94 LEU A N 1
ATOM 762 C CA . LEU A 1 94 ? 18.049 -3.174 6.152 1.00 69.50 94 LEU A CA 1
ATOM 763 C C . LEU A 1 94 ? 18.003 -1.953 7.069 1.00 69.50 94 LEU A C 1
ATOM 765 O O . LEU A 1 94 ? 17.008 -1.225 7.069 1.00 69.50 94 LEU A O 1
ATOM 769 N N . GLU A 1 95 ? 19.069 -1.710 7.824 1.00 72.25 95 GLU A N 1
ATOM 770 C CA . GLU A 1 95 ? 19.186 -0.541 8.687 1.00 72.25 95 GLU A CA 1
ATOM 771 C C . GLU A 1 95 ? 19.149 0.758 7.865 1.00 72.25 95 GLU A C 1
ATOM 773 O O . GLU A 1 95 ? 18.317 1.632 8.123 1.00 72.25 95 GLU A O 1
ATOM 778 N N . ILE A 1 96 ? 19.956 0.845 6.800 1.00 71.56 96 ILE A N 1
ATOM 779 C CA . ILE A 1 96 ? 20.016 2.019 5.914 1.00 71.56 96 ILE A CA 1
ATOM 780 C C . ILE A 1 96 ? 18.650 2.326 5.291 1.00 71.56 96 ILE A C 1
ATOM 782 O O . ILE A 1 96 ? 18.229 3.488 5.257 1.00 71.56 96 ILE A O 1
ATOM 786 N N . ILE A 1 97 ? 17.943 1.314 4.777 1.00 72.44 97 ILE A N 1
ATOM 787 C CA . ILE A 1 97 ? 16.634 1.545 4.156 1.00 72.44 97 ILE A CA 1
ATOM 788 C C . ILE A 1 97 ? 15.554 1.838 5.202 1.00 72.44 97 ILE A C 1
ATOM 790 O O . ILE A 1 97 ? 14.668 2.636 4.913 1.00 72.44 97 ILE A O 1
ATOM 794 N N . SER A 1 98 ? 15.617 1.281 6.415 1.00 68.50 98 SER A N 1
ATOM 795 C CA . SER A 1 98 ? 14.590 1.509 7.449 1.00 68.50 98 SER A CA 1
ATOM 796 C C . SER A 1 98 ? 14.697 2.906 8.076 1.00 68.50 98 SER A C 1
ATOM 798 O O . SER A 1 98 ? 13.682 3.550 8.337 1.00 68.50 98 SER A O 1
ATOM 800 N N . GLN A 1 99 ? 15.910 3.453 8.219 1.00 65.88 99 GLN A N 1
ATOM 801 C CA . GLN A 1 99 ? 16.118 4.818 8.729 1.00 65.88 99 GLN A CA 1
ATOM 802 C C . GLN A 1 99 ? 15.592 5.914 7.783 1.00 65.88 99 GLN A C 1
ATOM 804 O O . GLN A 1 99 ? 15.336 7.039 8.209 1.00 65.88 99 GLN A O 1
ATOM 809 N N . ARG A 1 100 ? 15.416 5.607 6.491 1.00 61.72 100 ARG A N 1
ATOM 810 C CA . ARG A 1 100 ? 15.100 6.598 5.448 1.00 61.72 100 ARG A CA 1
ATOM 811 C C . ARG A 1 100 ? 13.625 6.667 5.043 1.00 61.72 100 ARG A C 1
ATOM 813 O O . ARG A 1 100 ? 13.285 7.522 4.227 1.00 61.72 100 ARG A O 1
ATOM 820 N N . THR A 1 101 ? 12.756 5.781 5.546 1.00 57.69 101 THR A N 1
ATOM 821 C CA . THR A 1 101 ? 11.531 5.443 4.787 1.00 57.69 101 THR A CA 1
ATOM 822 C C . THR A 1 101 ? 10.182 5.716 5.453 1.00 57.69 101 THR A C 1
ATOM 824 O O . THR A 1 101 ? 9.139 5.576 4.815 1.00 57.69 101 THR A O 1
ATOM 827 N N . HIS A 1 102 ? 10.134 6.212 6.680 1.00 64.62 102 HIS A N 1
ATOM 828 C CA . HIS A 1 102 ? 8.848 6.373 7.358 1.00 64.62 102 HIS A CA 1
ATOM 829 C C . HIS A 1 102 ? 8.571 7.837 7.643 1.00 64.62 102 HIS A C 1
ATOM 831 O O . HIS A 1 102 ? 8.869 8.340 8.724 1.00 64.62 102 HIS A O 1
ATOM 837 N N . LEU A 1 103 ? 7.971 8.521 6.664 1.00 62.62 103 LEU A N 1
ATOM 838 C CA . LEU A 1 103 ? 7.381 9.831 6.910 1.00 62.62 103 LEU A CA 1
ATOM 839 C C . LEU A 1 103 ? 6.090 9.617 7.697 1.00 62.62 103 LEU A C 1
ATOM 841 O O . LEU A 1 103 ? 5.008 9.416 7.147 1.00 62.62 103 LEU A O 1
ATOM 845 N N . TYR A 1 104 ? 6.254 9.609 9.012 1.00 69.25 104 TYR A N 1
ATOM 846 C CA . TYR A 1 104 ? 5.189 9.839 9.964 1.00 69.25 104 TYR A CA 1
ATOM 847 C C . TYR A 1 104 ? 4.947 11.345 10.037 1.00 69.25 104 TYR A C 1
ATOM 849 O O . TYR A 1 104 ? 5.856 12.105 10.374 1.00 69.25 104 TYR A O 1
ATOM 857 N N . ALA A 1 105 ? 3.734 11.788 9.725 1.00 72.31 105 ALA A N 1
ATOM 858 C CA . ALA A 1 105 ? 3.375 13.197 9.830 1.00 72.31 105 ALA A CA 1
ATOM 859 C C . ALA A 1 105 ? 2.066 13.358 10.598 1.00 72.31 105 ALA A C 1
ATOM 861 O O . ALA A 1 105 ? 1.051 12.747 10.258 1.00 72.31 105 ALA A O 1
ATOM 862 N N . LYS A 1 106 ? 2.084 14.228 11.611 1.00 77.06 106 LYS A N 1
ATOM 863 C CA . LYS A 1 106 ? 0.864 14.741 12.236 1.00 77.06 106 LYS A CA 1
ATOM 864 C C . LYS A 1 106 ? 0.362 15.914 11.404 1.00 77.06 106 LYS A C 1
ATOM 866 O O . LYS A 1 106 ? 1.079 16.897 11.220 1.00 77.06 106 LYS A O 1
ATOM 871 N N . ARG A 1 107 ? -0.870 15.828 10.914 1.00 79.75 107 ARG A N 1
ATOM 872 C CA . ARG A 1 107 ? -1.567 16.958 10.299 1.00 79.75 107 ARG A CA 1
ATOM 873 C C . ARG A 1 107 ? -2.438 17.627 11.351 1.00 79.75 107 ARG A C 1
ATOM 875 O O . ARG A 1 107 ? -3.197 16.961 12.057 1.00 79.75 107 ARG A O 1
ATOM 882 N N . LYS A 1 108 ? -2.309 18.951 11.456 1.00 79.56 108 LYS A N 1
ATOM 883 C CA . LYS A 1 108 ? -3.148 19.762 12.343 1.00 79.56 108 LYS A CA 1
ATOM 884 C C . LYS A 1 108 ? -4.614 19.666 11.917 1.00 79.56 108 LYS A C 1
ATOM 886 O O . LYS A 1 108 ? -4.910 19.395 10.753 1.00 79.56 108 LYS A O 1
ATOM 891 N N . SER A 1 109 ? -5.506 19.903 12.877 1.00 78.50 109 SER A N 1
ATOM 892 C CA . SER A 1 109 ? -6.930 20.094 12.600 1.00 78.50 109 SER A CA 1
ATOM 893 C C . SER A 1 109 ? -7.104 21.176 11.536 1.00 78.50 109 SER A C 1
ATOM 895 O O . SER A 1 109 ? -6.396 22.184 11.563 1.00 78.50 109 SER A O 1
ATOM 897 N N . THR A 1 110 ? -8.062 20.985 10.636 1.00 76.62 110 THR A N 1
ATOM 898 C CA . THR A 1 110 ? -8.612 22.090 9.839 1.00 76.62 110 THR A CA 1
ATOM 899 C C . THR A 1 110 ? -9.986 22.453 10.396 1.00 76.62 110 THR A C 1
ATOM 901 O O . THR A 1 110 ? -10.478 21.761 11.290 1.00 76.62 110 THR A O 1
ATOM 904 N N . VAL A 1 111 ? -10.611 23.513 9.872 1.00 74.31 111 VAL A N 1
ATOM 905 C CA . VAL A 1 111 ? -11.945 23.978 10.308 1.00 74.31 111 VAL A CA 1
ATOM 906 C C . VAL A 1 111 ? -12.981 22.842 10.306 1.00 74.31 111 VAL A C 1
ATOM 908 O O . VAL A 1 111 ? -13.841 22.808 11.176 1.00 74.31 111 VAL A O 1
ATOM 911 N N . ASN A 1 112 ? -12.850 21.872 9.391 1.00 77.12 112 ASN A N 1
ATOM 912 C CA . ASN A 1 112 ? -13.822 20.791 9.193 1.00 77.12 112 ASN A CA 1
ATOM 913 C C . ASN A 1 112 ? -13.248 19.383 9.421 1.00 77.12 112 ASN A C 1
ATOM 915 O O . ASN A 1 112 ? -13.878 18.397 9.040 1.00 77.12 112 ASN A O 1
ATOM 919 N N . SER A 1 113 ? -12.042 19.250 9.978 1.00 78.12 113 SER A N 1
ATOM 920 C CA . SER A 1 113 ? -11.420 17.933 10.138 1.00 78.12 113 SER A CA 1
ATOM 921 C C . SER A 1 113 ? -10.604 17.833 11.409 1.00 78.12 113 SER A C 1
ATOM 923 O O . SER A 1 113 ? -9.728 18.666 11.642 1.00 78.12 113 SER A O 1
ATOM 925 N N . ASN A 1 114 ? -10.802 16.745 12.149 1.00 82.94 114 ASN A N 1
ATOM 926 C CA . ASN A 1 114 ? -9.960 16.400 13.286 1.00 82.94 114 ASN A CA 1
ATOM 927 C C . ASN A 1 114 ? -8.483 16.263 12.869 1.00 82.94 114 ASN A C 1
ATOM 929 O O . ASN A 1 114 ? -8.191 15.927 11.713 1.00 82.94 114 ASN A O 1
ATOM 933 N N . PRO A 1 115 ? -7.535 16.483 13.799 1.00 88.56 115 PRO A N 1
ATOM 934 C CA . PRO A 1 115 ? -6.133 16.195 13.550 1.00 88.56 115 PRO A CA 1
ATOM 935 C C . PRO A 1 115 ? -5.949 14.738 13.121 1.00 88.56 115 PRO A C 1
ATOM 937 O O . PRO A 1 115 ? -6.593 13.824 13.645 1.00 88.56 115 PRO A O 1
ATOM 940 N N . SER A 1 116 ? -5.039 14.517 12.181 1.00 90.69 116 SER A N 1
ATOM 941 C CA . SER A 1 116 ? -4.785 13.195 11.614 1.00 90.69 116 SER A CA 1
ATOM 942 C C . SER A 1 116 ? -3.310 12.848 11.638 1.00 90.69 116 SER A C 1
ATOM 944 O O . SER A 1 116 ? -2.435 13.689 11.861 1.00 90.69 116 SER A O 1
ATOM 946 N N . ILE A 1 117 ? -3.043 11.570 11.440 1.00 90.69 117 ILE A N 1
ATOM 947 C CA . ILE A 1 117 ? -1.717 10.988 11.468 1.00 90.69 117 ILE A CA 1
ATOM 948 C C . ILE A 1 117 ? -1.560 10.080 10.265 1.00 90.69 117 ILE A C 1
ATOM 950 O O . ILE A 1 117 ? -2.461 9.308 9.943 1.00 90.69 117 ILE A O 1
ATOM 954 N N . ILE A 1 118 ? -0.434 10.204 9.576 1.00 91.06 118 ILE A N 1
ATOM 955 C CA . ILE A 1 118 ? -0.215 9.517 8.305 1.00 91.06 118 ILE A CA 1
ATOM 956 C C . ILE A 1 118 ? 1.063 8.719 8.398 1.00 91.06 118 ILE A C 1
ATOM 958 O O . ILE A 1 118 ? 2.093 9.260 8.802 1.00 91.06 118 ILE A O 1
ATOM 962 N N . LEU A 1 119 ? 0.988 7.460 7.977 1.00 91.50 119 LEU A N 1
ATOM 963 C CA . LEU A 1 119 ? 2.157 6.682 7.602 1.00 91.50 119 LEU A CA 1
ATOM 964 C C . LEU A 1 119 ? 2.267 6.707 6.088 1.00 91.50 119 LEU A C 1
ATOM 966 O O . LEU A 1 119 ? 1.333 6.336 5.379 1.00 91.50 119 LEU A O 1
ATOM 970 N N . HIS A 1 120 ? 3.412 7.177 5.611 1.00 91.31 120 HIS A N 1
ATOM 971 C CA . HIS A 1 120 ? 3.706 7.313 4.197 1.00 91.31 120 HIS A CA 1
ATOM 972 C C . HIS A 1 120 ? 5.018 6.597 3.868 1.0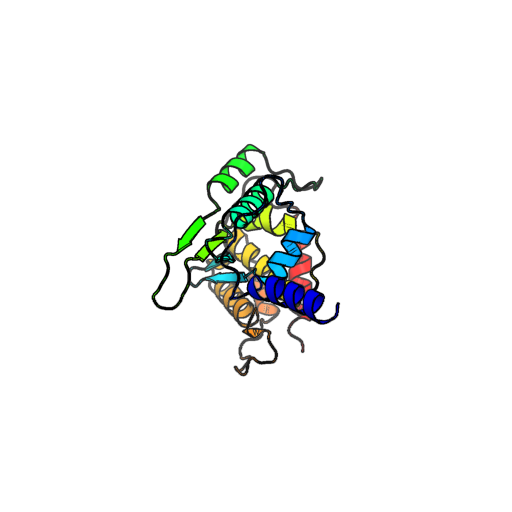0 91.31 120 HIS A C 1
ATOM 974 O O . HIS A 1 120 ? 6.098 7.039 4.269 1.00 91.31 120 HIS A O 1
ATOM 980 N N . LEU A 1 121 ? 4.920 5.519 3.093 1.00 90.75 121 LEU A N 1
ATOM 981 C CA . LEU A 1 121 ? 6.051 4.777 2.541 1.00 90.75 121 LEU A CA 1
ATOM 982 C C . LEU A 1 121 ? 6.261 5.230 1.100 1.00 90.75 121 LEU A C 1
ATOM 984 O O . LEU A 1 121 ? 5.360 5.081 0.282 1.00 90.75 121 LEU A O 1
ATOM 988 N N . GLY A 1 122 ? 7.433 5.782 0.782 1.00 88.94 122 GLY A N 1
ATOM 989 C CA . GLY A 1 122 ? 7.731 6.271 -0.575 1.00 88.94 122 GLY A CA 1
ATOM 990 C C . GLY A 1 122 ? 9.143 5.984 -1.081 1.00 88.94 122 GLY A C 1
ATOM 991 O O . GLY A 1 122 ? 9.493 6.393 -2.185 1.00 88.94 122 GLY A O 1
ATOM 992 N N . GLN A 1 123 ? 9.981 5.322 -0.281 1.00 88.12 123 GLN A N 1
ATOM 993 C CA . GLN A 1 123 ? 11.343 4.978 -0.679 1.00 88.12 123 GLN A CA 1
ATOM 994 C C . GLN A 1 123 ? 11.310 3.611 -1.374 1.00 88.12 123 GLN A C 1
ATOM 996 O O . GLN A 1 123 ? 10.968 2.600 -0.761 1.00 88.12 123 GLN A O 1
ATOM 1001 N N . VAL A 1 124 ? 11.618 3.598 -2.673 1.00 88.12 124 VAL A N 1
ATOM 1002 C CA . VAL A 1 124 ? 11.366 2.439 -3.543 1.00 88.12 124 VAL A CA 1
ATOM 1003 C C . VAL A 1 124 ? 12.119 1.174 -3.120 1.00 88.12 124 VAL A C 1
ATOM 1005 O O . VAL A 1 124 ? 11.542 0.097 -3.203 1.00 88.12 124 VAL A O 1
ATOM 1008 N N . ASN A 1 125 ? 13.351 1.278 -2.609 1.00 85.38 125 ASN A N 1
ATOM 1009 C CA . ASN A 1 125 ? 14.101 0.107 -2.150 1.00 85.38 125 ASN A CA 1
ATOM 1010 C C . ASN A 1 125 ? 13.415 -0.542 -0.954 1.00 85.38 125 ASN A C 1
ATOM 1012 O O . ASN A 1 125 ? 13.234 -1.743 -0.929 1.00 85.38 125 ASN A O 1
ATOM 1016 N N . PHE A 1 126 ? 12.960 0.238 0.023 1.00 86.00 126 PHE A N 1
ATOM 1017 C CA . PHE A 1 126 ? 12.217 -0.327 1.150 1.00 86.00 126 PHE A CA 1
ATOM 1018 C C . PHE A 1 126 ? 10.903 -0.974 0.703 1.00 86.00 126 PHE A C 1
ATOM 1020 O O . PHE A 1 126 ? 10.514 -2.026 1.203 1.00 86.00 126 PHE A O 1
ATOM 1027 N N . ILE A 1 127 ? 10.198 -0.334 -0.233 1.00 89.25 127 ILE A N 1
ATOM 1028 C CA . ILE A 1 127 ? 8.939 -0.860 -0.752 1.00 89.25 127 ILE A CA 1
ATOM 1029 C C . ILE A 1 127 ? 9.170 -2.217 -1.417 1.00 89.25 127 ILE A C 1
ATOM 1031 O O . ILE A 1 127 ? 8.496 -3.182 -1.069 1.00 89.25 127 ILE A O 1
ATOM 1035 N N . VAL A 1 128 ? 10.135 -2.291 -2.331 1.00 86.19 128 VAL A N 1
ATOM 1036 C CA . VAL A 1 128 ? 10.423 -3.497 -3.113 1.00 86.19 128 VAL A CA 1
ATOM 1037 C C . VAL A 1 128 ? 11.111 -4.569 -2.281 1.00 86.19 128 VAL A C 1
ATOM 1039 O O . VAL A 1 128 ? 10.697 -5.721 -2.316 1.00 86.19 128 VAL A O 1
ATOM 1042 N N . ASP A 1 129 ? 12.113 -4.190 -1.496 1.00 80.12 129 ASP A N 1
ATOM 1043 C CA . ASP A 1 129 ? 12.960 -5.133 -0.775 1.00 80.12 129 ASP A CA 1
ATOM 1044 C C . ASP A 1 129 ? 12.354 -5.544 0.582 1.00 80.12 129 ASP A C 1
ATOM 1046 O O . ASP A 1 129 ? 12.821 -6.491 1.197 1.00 80.12 129 ASP A O 1
ATOM 1050 N N . LYS A 1 130 ? 11.322 -4.863 1.099 1.00 82.69 130 LYS A N 1
ATOM 1051 C CA . LYS A 1 130 ? 10.767 -5.190 2.426 1.00 82.69 130 LYS A CA 1
ATOM 1052 C C . LYS A 1 130 ? 9.249 -5.233 2.480 1.00 82.69 130 LYS A C 1
ATOM 1054 O O . LYS A 1 130 ? 8.668 -6.238 2.885 1.00 82.69 130 LYS A O 1
ATOM 1059 N N . PHE A 1 131 ? 8.594 -4.154 2.067 1.00 89.25 131 PHE A N 1
ATOM 1060 C CA . PHE A 1 131 ? 7.150 -4.028 2.249 1.00 89.25 131 PHE A CA 1
ATOM 1061 C C . PHE A 1 131 ? 6.341 -4.955 1.330 1.00 89.25 131 PHE A C 1
ATOM 1063 O O . PHE A 1 131 ? 5.383 -5.577 1.779 1.00 89.25 131 PHE A O 1
ATOM 1070 N N . ILE A 1 132 ? 6.732 -5.086 0.059 1.00 90.19 132 ILE A N 1
ATOM 1071 C CA . ILE A 1 132 ? 6.098 -6.016 -0.884 1.00 90.19 132 ILE A CA 1
ATOM 1072 C C . ILE A 1 132 ? 6.265 -7.472 -0.418 1.00 90.19 132 ILE A C 1
ATOM 1074 O O . ILE A 1 132 ? 5.241 -8.150 -0.306 1.00 90.19 132 ILE A O 1
ATOM 1078 N N . PRO A 1 133 ? 7.478 -7.964 -0.084 1.00 85.50 133 PRO A N 1
ATOM 1079 C CA . PRO A 1 133 ? 7.660 -9.322 0.427 1.00 85.50 133 PRO A CA 1
ATOM 1080 C C . PRO A 1 133 ? 6.779 -9.655 1.636 1.00 85.50 133 PRO A C 1
ATOM 1082 O O . PRO A 1 133 ? 6.139 -10.706 1.637 1.00 85.50 133 PRO A O 1
ATOM 1085 N N . LEU A 1 134 ? 6.663 -8.734 2.606 1.00 87.75 134 LEU A N 1
ATOM 1086 C CA . LEU A 1 134 ? 5.789 -8.874 3.781 1.00 87.75 134 LEU A CA 1
ATOM 1087 C C . LEU A 1 134 ? 4.333 -9.202 3.402 1.00 87.75 134 LEU A C 1
ATOM 1089 O O . LEU A 1 134 ? 3.688 -9.994 4.083 1.00 87.75 134 LEU A O 1
ATOM 1093 N N . LEU A 1 135 ? 3.809 -8.603 2.329 1.00 91.12 135 LEU A N 1
ATOM 1094 C CA . LEU A 1 135 ? 2.423 -8.802 1.892 1.00 91.12 135 LEU A CA 1
ATOM 1095 C C . LEU A 1 135 ? 2.267 -9.927 0.860 1.00 91.12 135 LEU A C 1
ATOM 1097 O O . LEU A 1 135 ? 1.193 -10.511 0.758 1.00 91.12 135 LEU A O 1
ATOM 1101 N N . SER A 1 136 ? 3.319 -10.244 0.102 1.00 86.19 136 SER A N 1
ATOM 1102 C CA . SER A 1 136 ? 3.265 -11.155 -1.052 1.00 86.19 136 SER A CA 1
ATOM 1103 C C . SER A 1 136 ? 2.877 -12.600 -0.719 1.00 86.19 136 SER A C 1
ATOM 1105 O O . SER A 1 136 ? 2.292 -13.282 -1.558 1.00 86.19 136 SER A O 1
ATOM 1107 N N . ASN A 1 137 ? 3.165 -13.050 0.505 1.00 81.31 137 ASN A N 1
ATOM 1108 C CA . ASN A 1 137 ? 2.835 -14.394 0.987 1.00 81.31 137 ASN A CA 1
ATOM 1109 C C . ASN A 1 137 ? 1.477 -14.460 1.702 1.00 81.31 137 ASN A C 1
ATOM 1111 O O . ASN A 1 137 ? 1.076 -15.522 2.178 1.00 81.31 137 ASN A O 1
ATOM 1115 N N . LEU A 1 138 ? 0.771 -13.333 1.807 1.00 90.38 138 LEU A N 1
ATOM 1116 C CA . LEU A 1 138 ? -0.515 -13.254 2.484 1.00 90.38 138 LEU A CA 1
ATOM 1117 C C . LEU A 1 138 ? -1.660 -13.299 1.470 1.00 90.38 138 LEU A C 1
ATOM 1119 O O . LEU A 1 138 ? -1.572 -12.772 0.363 1.00 90.38 138 LEU A O 1
ATOM 1123 N N . SER A 1 139 ? -2.768 -13.921 1.868 1.00 93.81 139 SER A N 1
ATOM 1124 C CA . SER A 1 139 ? -3.968 -14.009 1.031 1.00 93.81 139 SER A CA 1
ATOM 1125 C C . SER A 1 139 ? -4.872 -12.798 1.250 1.00 93.81 139 SER A C 1
ATOM 1127 O O . SER A 1 139 ? -5.511 -12.683 2.293 1.00 93.81 139 SER A O 1
ATOM 1129 N N . PHE A 1 140 ? -4.931 -11.907 0.260 1.00 94.62 140 PHE A N 1
ATOM 1130 C CA . PHE A 1 140 ? -5.872 -10.784 0.231 1.00 94.62 140 PHE A CA 1
ATOM 1131 C C . PHE A 1 140 ? -7.309 -11.272 0.011 1.00 94.62 140 PHE A C 1
ATOM 1133 O O . PHE A 1 140 ? -7.542 -12.207 -0.758 1.00 94.62 140 PHE A O 1
ATOM 1140 N N . VAL A 1 141 ? -8.277 -10.592 0.627 1.00 94.56 141 VAL A N 1
ATOM 1141 C CA . VAL A 1 141 ? -9.702 -10.957 0.565 1.00 94.56 141 VAL A CA 1
ATOM 1142 C C . VAL A 1 141 ? -10.502 -10.004 -0.335 1.00 94.56 141 VAL A C 1
ATOM 1144 O O . VAL A 1 141 ? -11.555 -10.364 -0.860 1.00 94.56 141 VAL A O 1
ATOM 1147 N N . THR A 1 142 ? -10.015 -8.783 -0.560 1.00 93.62 142 THR A N 1
ATOM 1148 C CA . THR A 1 142 ? -10.736 -7.720 -1.274 1.00 93.62 142 THR A CA 1
ATOM 1149 C C . THR A 1 142 ? -10.190 -7.462 -2.682 1.00 93.62 142 THR A C 1
ATOM 1151 O O . THR A 1 142 ? -9.121 -7.926 -3.084 1.00 93.62 142 THR A O 1
ATOM 1154 N N . LYS A 1 143 ? -10.899 -6.615 -3.449 1.00 91.50 143 LYS A N 1
ATOM 1155 C CA . LYS A 1 143 ? -10.419 -6.111 -4.750 1.00 91.50 143 LYS A CA 1
ATOM 1156 C C . LYS A 1 143 ? -9.093 -5.345 -4.648 1.00 91.50 143 LYS A C 1
ATOM 1158 O O . LYS A 1 143 ? -8.408 -5.241 -5.664 1.00 91.50 143 LYS A O 1
ATOM 1163 N N . LYS A 1 144 ? -8.703 -4.887 -3.448 1.00 93.88 144 LYS A N 1
ATOM 1164 C CA . LYS A 1 144 ? -7.418 -4.222 -3.205 1.00 93.88 144 LYS A CA 1
ATOM 1165 C C . LYS A 1 144 ? -6.230 -5.124 -3.542 1.00 93.88 144 LYS A C 1
ATOM 1167 O O . LYS A 1 144 ? -5.170 -4.605 -3.862 1.00 93.88 144 LYS A O 1
ATOM 1172 N N . HIS A 1 145 ? -6.411 -6.449 -3.579 1.00 93.88 145 HIS A N 1
ATOM 1173 C CA . HIS A 1 145 ? -5.398 -7.362 -4.110 1.00 93.88 145 HIS A CA 1
ATOM 1174 C C . HIS A 1 145 ? -4.971 -6.990 -5.535 1.00 93.88 145 HIS A C 1
ATOM 1176 O O . HIS A 1 145 ? -3.783 -6.934 -5.833 1.00 93.88 145 HIS A O 1
ATOM 1182 N N . LYS A 1 146 ? -5.932 -6.689 -6.418 1.00 91.75 146 LYS A N 1
ATOM 1183 C CA . LYS A 1 146 ? -5.637 -6.324 -7.810 1.00 91.75 146 LYS A CA 1
ATOM 1184 C C . LYS A 1 146 ? -4.856 -5.013 -7.876 1.00 91.75 146 LYS A C 1
ATOM 1186 O O . LYS A 1 146 ? -3.901 -4.907 -8.633 1.00 91.75 146 LYS A O 1
ATOM 1191 N N . ASP A 1 147 ? -5.223 -4.048 -7.034 1.00 93.94 147 ASP A N 1
ATOM 1192 C CA . ASP A 1 147 ? -4.496 -2.781 -6.924 1.00 93.94 147 ASP A CA 1
ATOM 1193 C C . ASP A 1 147 ? -3.084 -2.990 -6.366 1.00 93.94 147 ASP A C 1
ATOM 1195 O O . ASP A 1 147 ? -2.133 -2.406 -6.870 1.00 93.94 147 ASP A O 1
ATOM 1199 N N . PHE A 1 148 ? -2.914 -3.872 -5.383 1.00 94.75 148 PHE A N 1
ATOM 1200 C CA . PHE A 1 148 ? -1.600 -4.246 -4.873 1.00 94.75 148 PHE A CA 1
ATOM 1201 C C . PHE A 1 148 ? -0.720 -4.888 -5.956 1.00 94.75 148 PHE A C 1
ATOM 1203 O O . PHE A 1 148 ? 0.449 -4.528 -6.065 1.00 94.75 148 PHE A O 1
ATOM 1210 N N . LEU A 1 149 ? -1.258 -5.789 -6.784 1.00 92.44 149 LEU A N 1
ATOM 1211 C CA . LEU A 1 149 ? -0.500 -6.434 -7.866 1.00 92.44 149 LEU A CA 1
ATOM 1212 C C . LEU A 1 149 ? -0.056 -5.435 -8.942 1.00 92.44 149 LEU A C 1
ATOM 1214 O O . LEU A 1 149 ? 1.117 -5.424 -9.323 1.00 92.44 149 LEU A O 1
ATOM 1218 N N . ASP A 1 150 ? -0.961 -4.563 -9.384 1.00 92.69 150 ASP A N 1
ATOM 1219 C CA . ASP A 1 150 ? -0.644 -3.501 -10.342 1.00 92.69 150 ASP A CA 1
ATOM 1220 C C . ASP A 1 150 ? 0.399 -2.531 -9.758 1.00 92.69 150 ASP A C 1
ATOM 1222 O O . ASP A 1 150 ? 1.371 -2.158 -10.420 1.00 92.69 150 ASP A O 1
ATOM 1226 N N . TRP A 1 151 ? 0.251 -2.182 -8.476 1.00 95.69 151 TRP A N 1
ATOM 1227 C CA . TRP A 1 151 ? 1.205 -1.361 -7.735 1.00 95.69 151 TRP A CA 1
ATOM 1228 C C . TRP A 1 151 ? 2.582 -2.013 -7.623 1.00 95.69 151 TRP A C 1
ATOM 1230 O O . TRP A 1 151 ? 3.589 -1.342 -7.837 1.00 95.69 151 TRP A O 1
ATOM 1240 N N . CYS A 1 152 ? 2.646 -3.319 -7.356 1.00 93.12 152 CYS A N 1
ATOM 1241 C CA . CYS A 1 152 ? 3.894 -4.076 -7.329 1.00 93.12 152 CYS A CA 1
ATOM 1242 C C . CYS A 1 152 ? 4.614 -4.038 -8.676 1.00 93.12 152 CYS A C 1
ATOM 1244 O O . CYS A 1 152 ? 5.835 -3.877 -8.718 1.00 93.12 152 CYS A O 1
ATOM 1246 N N . PHE A 1 153 ? 3.869 -4.147 -9.777 1.00 92.00 153 PHE A N 1
ATOM 1247 C CA . PHE A 1 153 ? 4.453 -4.060 -11.107 1.00 92.00 153 PHE A CA 1
ATOM 1248 C C . PHE A 1 153 ? 4.995 -2.657 -11.401 1.00 92.00 153 PHE A C 1
ATOM 1250 O O . PHE A 1 153 ? 6.133 -2.513 -11.846 1.00 92.00 153 PHE A O 1
ATOM 1257 N N . MET A 1 154 ? 4.243 -1.603 -11.070 1.00 94.56 154 MET A N 1
ATOM 1258 C CA . MET A 1 154 ? 4.748 -0.230 -11.179 1.00 94.56 154 MET A CA 1
ATOM 1259 C C . MET A 1 154 ? 5.975 0.007 -10.285 1.00 94.56 154 MET A C 1
ATOM 1261 O O . MET A 1 154 ? 6.916 0.680 -10.709 1.00 94.56 154 MET A O 1
ATOM 1265 N N . ALA A 1 155 ? 6.005 -0.573 -9.078 1.00 93.69 155 ALA A N 1
ATOM 1266 C CA . ALA A 1 155 ? 7.159 -0.519 -8.183 1.00 93.69 155 ALA A CA 1
ATOM 1267 C C . ALA A 1 155 ? 8.410 -1.096 -8.857 1.00 93.69 155 ALA A C 1
ATOM 1269 O O . ALA A 1 155 ? 9.467 -0.475 -8.779 1.00 93.69 155 ALA A O 1
ATOM 1270 N N . TYR A 1 156 ? 8.283 -2.209 -9.589 1.00 91.25 156 TYR A N 1
ATOM 1271 C CA . TYR A 1 156 ? 9.387 -2.809 -10.345 1.00 91.25 156 TYR A CA 1
ATOM 1272 C C . TYR A 1 156 ? 9.904 -1.900 -11.447 1.00 91.25 156 TYR A C 1
ATOM 1274 O O . TYR A 1 156 ? 11.113 -1.681 -11.551 1.00 91.25 156 TYR A O 1
ATOM 1282 N N . LEU A 1 157 ? 9.004 -1.321 -12.240 1.00 92.75 157 LEU A N 1
ATOM 1283 C CA . LEU A 1 157 ? 9.379 -0.392 -13.307 1.00 92.75 157 LEU A CA 1
ATOM 1284 C C . LEU A 1 157 ? 10.079 0.860 -12.756 1.00 92.75 157 LEU A C 1
ATOM 1286 O O . LEU A 1 157 ? 10.972 1.420 -13.398 1.00 92.75 157 LEU A O 1
ATOM 1290 N N . ILE A 1 158 ? 9.703 1.303 -11.553 1.00 94.12 158 ILE A N 1
ATOM 1291 C CA . ILE A 1 158 ? 10.368 2.420 -10.878 1.00 94.12 158 ILE A CA 1
ATOM 1292 C C . ILE A 1 158 ? 11.728 1.987 -10.323 1.00 94.12 158 ILE A C 1
ATOM 1294 O O . ILE A 1 158 ? 12.729 2.658 -10.571 1.00 94.12 158 ILE A O 1
ATOM 1298 N N . TYR A 1 159 ? 11.780 0.847 -9.637 1.00 90.25 159 TYR A N 1
ATOM 1299 C CA . TYR A 1 159 ? 12.977 0.292 -9.003 1.00 90.25 159 TYR A CA 1
ATOM 1300 C C . TYR A 1 159 ? 14.105 -0.018 -9.991 1.00 90.25 159 TYR A C 1
ATOM 1302 O O . TYR A 1 159 ? 15.273 0.175 -9.664 1.00 90.25 159 TYR A O 1
ATOM 1310 N N . THR A 1 160 ? 13.754 -0.449 -11.203 1.00 89.12 160 THR A N 1
ATOM 1311 C CA . THR A 1 160 ? 14.693 -0.741 -12.302 1.00 89.12 160 THR A CA 1
ATOM 1312 C C . THR A 1 160 ? 15.026 0.474 -13.168 1.00 89.12 160 THR A C 1
ATOM 1314 O O . THR A 1 160 ? 15.849 0.394 -14.076 1.00 89.12 160 THR A O 1
ATOM 1317 N N . GLY A 1 161 ? 14.389 1.619 -12.915 1.00 93.06 161 GLY A N 1
ATOM 1318 C CA . GLY A 1 161 ? 14.612 2.848 -13.674 1.00 93.06 161 GLY A CA 1
ATOM 1319 C C . GLY A 1 161 ? 13.868 2.929 -15.006 1.00 93.06 161 GLY A C 1
ATOM 1320 O O . GLY A 1 161 ? 13.889 3.989 -15.629 1.00 93.06 161 GLY A O 1
ATOM 1321 N N . LYS A 1 162 ? 13.126 1.892 -15.417 1.00 93.56 162 LYS A N 1
ATOM 1322 C CA . LYS A 1 162 ? 12.336 1.873 -16.664 1.00 93.56 162 LYS A CA 1
ATOM 1323 C C . LYS A 1 162 ? 11.334 3.028 -16.768 1.00 93.56 162 LYS A C 1
ATOM 1325 O O . LYS A 1 162 ? 11.093 3.539 -17.861 1.00 93.56 162 LYS A O 1
ATOM 1330 N N . HIS A 1 163 ? 10.821 3.511 -15.635 1.00 95.50 163 HIS A N 1
ATOM 1331 C CA . HIS A 1 163 ? 9.979 4.712 -15.536 1.00 95.50 163 HIS A CA 1
ATOM 1332 C C . HIS A 1 163 ? 10.636 6.015 -16.042 1.00 95.50 163 HIS A C 1
ATOM 1334 O O . HIS A 1 163 ? 9.972 7.047 -16.103 1.00 95.50 163 HIS A O 1
ATOM 1340 N N . THR A 1 164 ? 11.934 6.029 -16.350 1.00 96.12 164 THR A N 1
ATOM 1341 C CA . THR A 1 164 ? 12.606 7.199 -16.939 1.00 96.12 164 THR A CA 1
ATOM 1342 C C . THR A 1 164 ? 12.395 7.291 -18.453 1.00 96.12 164 THR A C 1
ATOM 1344 O O . THR A 1 164 ? 12.471 8.384 -19.014 1.00 96.12 164 THR A O 1
ATOM 1347 N N . THR A 1 165 ? 12.039 6.178 -19.101 1.00 96.69 165 THR A N 1
ATOM 1348 C CA . THR A 1 165 ? 11.734 6.106 -20.535 1.00 96.69 165 THR A CA 1
ATOM 1349 C C . THR A 1 165 ? 10.309 6.576 -20.837 1.00 96.69 165 THR A C 1
ATOM 1351 O O . THR A 1 165 ? 9.427 6.534 -19.976 1.00 96.69 165 THR A O 1
ATOM 1354 N N . LYS A 1 166 ? 10.046 6.994 -22.082 1.00 96.62 166 LYS A N 1
ATOM 1355 C CA . LYS A 1 166 ? 8.691 7.375 -22.514 1.00 96.62 166 LYS A CA 1
ATOM 1356 C C . LYS A 1 166 ? 7.711 6.202 -22.401 1.00 96.62 166 LYS A C 1
ATOM 1358 O O . LYS A 1 166 ? 6.641 6.375 -21.825 1.00 96.62 166 LYS A O 1
ATOM 1363 N N . ALA A 1 167 ? 8.097 5.024 -22.892 1.00 96.25 167 ALA A N 1
ATOM 1364 C CA . ALA A 1 167 ? 7.268 3.820 -22.847 1.00 96.25 167 ALA A CA 1
ATOM 1365 C C . ALA A 1 167 ? 6.995 3.358 -21.406 1.00 96.25 167 ALA A C 1
ATOM 1367 O O . ALA A 1 167 ? 5.859 3.048 -21.061 1.00 96.25 167 ALA A O 1
ATOM 1368 N N . GLY A 1 168 ? 8.006 3.387 -20.530 1.00 95.69 168 GLY A N 1
ATOM 1369 C CA . GLY A 1 168 ? 7.837 3.035 -19.120 1.00 95.69 168 GLY A CA 1
ATOM 1370 C C . GLY A 1 168 ? 6.915 3.997 -18.366 1.00 95.69 168 GLY A C 1
ATOM 1371 O O . GLY A 1 168 ? 6.080 3.545 -17.582 1.00 95.69 168 GLY A O 1
ATOM 1372 N N . LYS A 1 169 ? 7.009 5.313 -18.621 1.00 96.31 169 LYS A N 1
ATOM 1373 C CA . LYS A 1 169 ? 6.059 6.299 -18.066 1.00 96.31 169 LYS A CA 1
ATOM 1374 C C . LYS A 1 169 ? 4.642 6.058 -18.564 1.00 96.31 169 LYS A C 1
ATOM 1376 O O . LYS A 1 169 ? 3.723 6.027 -17.752 1.00 96.31 169 LYS A O 1
ATOM 1381 N N . ASP A 1 170 ? 4.480 5.879 -19.874 1.00 95.06 170 ASP A N 1
ATOM 1382 C CA . ASP A 1 170 ? 3.181 5.619 -20.499 1.00 95.06 170 ASP A CA 1
ATOM 1383 C C . ASP A 1 170 ? 2.526 4.361 -19.914 1.00 95.06 170 ASP A C 1
ATOM 1385 O O . ASP A 1 170 ? 1.368 4.394 -19.500 1.00 95.06 170 ASP A O 1
ATOM 1389 N N . LEU A 1 171 ? 3.297 3.281 -19.767 1.00 94.56 171 LEU A N 1
ATOM 1390 C CA . LEU A 1 171 ? 2.823 2.040 -19.166 1.00 94.56 171 LEU A CA 1
ATOM 1391 C C . LEU A 1 171 ? 2.339 2.246 -17.722 1.00 94.56 171 LEU A C 1
ATOM 1393 O O . LEU A 1 171 ? 1.234 1.830 -17.384 1.00 94.56 171 LEU A O 1
ATOM 1397 N N . ILE A 1 172 ? 3.124 2.925 -16.882 1.00 95.19 172 ILE A N 1
ATOM 1398 C CA . ILE A 1 172 ? 2.756 3.204 -15.483 1.00 95.19 172 ILE A CA 1
ATOM 1399 C C . ILE A 1 172 ? 1.496 4.073 -15.397 1.00 95.19 172 ILE A C 1
ATOM 1401 O O . ILE A 1 172 ? 0.609 3.790 -14.591 1.00 95.19 172 ILE A O 1
ATOM 1405 N N . ILE A 1 173 ? 1.374 5.096 -16.248 1.00 93.75 173 ILE A N 1
ATOM 1406 C CA . ILE A 1 173 ? 0.182 5.951 -16.300 1.00 93.75 173 ILE A CA 1
ATOM 1407 C C . ILE A 1 173 ? -1.049 5.116 -16.662 1.00 93.75 173 ILE A C 1
ATOM 1409 O O . ILE A 1 173 ? -2.062 5.204 -15.966 1.00 93.75 173 ILE A O 1
ATOM 1413 N N . LYS A 1 174 ? -0.963 4.272 -17.694 1.00 92.06 174 LYS A N 1
ATOM 1414 C CA . LYS A 1 174 ? -2.077 3.413 -18.122 1.00 92.06 174 LYS A CA 1
ATOM 1415 C C . LYS A 1 174 ? -2.493 2.415 -17.044 1.00 92.06 174 LYS A C 1
ATOM 1417 O O . LYS A 1 174 ? -3.683 2.284 -16.784 1.00 92.06 174 LYS A O 1
ATOM 1422 N N . ILE A 1 175 ? -1.535 1.790 -16.357 1.00 91.81 175 ILE A N 1
ATOM 1423 C CA . ILE A 1 175 ? -1.826 0.914 -15.211 1.00 91.81 175 ILE A CA 1
ATOM 1424 C C . ILE A 1 175 ? -2.553 1.702 -14.110 1.00 91.81 175 ILE A C 1
ATOM 1426 O O . ILE A 1 175 ? -3.605 1.281 -13.632 1.00 91.81 175 ILE A O 1
ATOM 1430 N N . SER A 1 176 ? -2.051 2.891 -13.755 1.00 92.12 176 SER A N 1
ATOM 1431 C CA . SER A 1 176 ? -2.647 3.717 -12.694 1.00 92.12 176 SER A CA 1
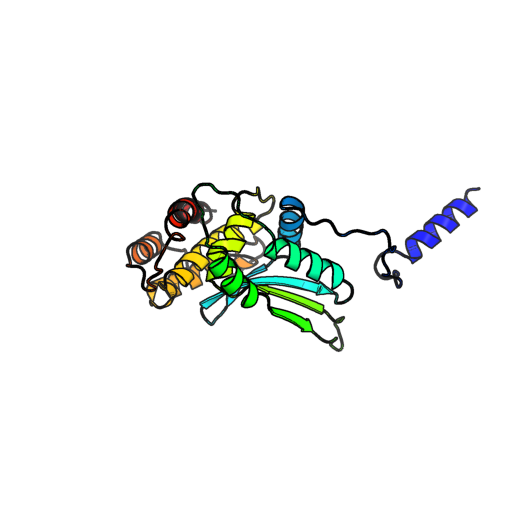ATOM 1432 C C . SER A 1 176 ? -4.098 4.131 -12.985 1.00 92.12 176 SER A C 1
ATOM 1434 O O . SER A 1 176 ? -4.904 4.239 -12.059 1.00 92.12 176 SER A O 1
ATOM 1436 N N . LYS A 1 177 ? -4.449 4.298 -14.269 1.00 89.69 177 LYS A N 1
ATOM 1437 C CA . LYS A 1 177 ? -5.800 4.625 -14.754 1.00 89.69 177 LYS A CA 1
ATOM 1438 C C . LYS A 1 177 ? -6.790 3.465 -14.679 1.00 89.69 177 LYS A C 1
ATOM 1440 O O . LYS A 1 177 ? -7.934 3.641 -15.079 1.00 89.69 177 LYS A O 1
ATOM 1445 N N . GLY A 1 178 ? -6.398 2.308 -14.157 1.00 87.38 178 GLY A N 1
ATOM 1446 C CA . GLY A 1 178 ? -7.335 1.217 -13.924 1.00 87.38 178 GLY A CA 1
ATOM 1447 C C . GLY A 1 178 ? -7.200 0.531 -12.569 1.00 87.38 178 GLY A C 1
ATOM 1448 O O . GLY A 1 178 ? -7.710 -0.568 -12.351 1.00 87.38 178 GLY A O 1
ATOM 1449 N N . MET A 1 179 ? -6.547 1.219 -11.638 1.00 89.56 179 MET A N 1
ATOM 1450 C CA . MET A 1 179 ? -6.472 0.849 -10.233 1.00 89.56 179 MET A CA 1
ATOM 1451 C C . MET A 1 179 ? -7.436 1.674 -9.380 1.00 89.56 179 MET A C 1
ATOM 1453 O O . MET A 1 179 ? -7.918 2.736 -9.785 1.00 89.56 179 MET A O 1
ATOM 1457 N N . ASN A 1 180 ? -7.649 1.231 -8.142 1.00 90.44 180 ASN A N 1
ATOM 1458 C CA . ASN A 1 180 ? -8.387 1.957 -7.112 1.00 90.44 180 ASN A CA 1
ATOM 1459 C C . ASN A 1 180 ? -9.788 2.361 -7.615 1.00 90.44 180 ASN A C 1
ATOM 1461 O O . ASN A 1 180 ? -10.541 1.528 -8.121 1.00 90.44 180 ASN A O 1
ATOM 1465 N N . ASN A 1 181 ? -10.139 3.648 -7.518 1.00 89.00 181 ASN A N 1
ATOM 1466 C CA . ASN A 1 181 ? -11.441 4.167 -7.939 1.00 89.00 181 ASN A CA 1
ATOM 1467 C C . ASN A 1 181 ? -11.746 3.898 -9.421 1.00 89.00 181 ASN A C 1
ATOM 1469 O O . ASN A 1 181 ? -12.911 3.711 -9.758 1.00 89.00 181 ASN A O 1
ATOM 1473 N N . TYR A 1 182 ? -10.730 3.816 -10.287 1.00 87.56 182 TYR A N 1
ATOM 1474 C CA . TYR A 1 182 ? -10.907 3.511 -11.711 1.00 87.56 182 TYR A CA 1
ATOM 1475 C C . TYR A 1 182 ? -11.271 2.042 -11.981 1.00 87.56 182 TYR A C 1
ATOM 1477 O O . TYR A 1 182 ? -11.715 1.702 -13.074 1.00 87.56 182 TYR A O 1
ATOM 1485 N N . ARG A 1 183 ? -11.103 1.155 -10.993 1.00 87.69 183 ARG A N 1
ATOM 1486 C CA . ARG A 1 183 ? -11.510 -0.257 -11.073 1.00 87.69 183 ARG A CA 1
ATOM 1487 C C . ARG A 1 183 ? -12.953 -0.485 -10.616 1.00 87.69 183 ARG A C 1
ATOM 1489 O O . ARG A 1 183 ? -13.508 -1.571 -10.790 1.00 87.69 183 ARG A O 1
ATOM 1496 N N . LEU A 1 184 ? -13.555 0.492 -9.943 1.00 86.31 184 LEU A N 1
ATOM 1497 C CA . LEU A 1 184 ? -14.897 0.334 -9.402 1.00 86.31 184 LEU A CA 1
ATOM 1498 C C . LEU A 1 184 ? -15.922 0.372 -10.533 1.00 86.31 184 LEU A C 1
ATOM 1500 O O . LEU A 1 184 ? -15.841 1.203 -11.429 1.00 86.31 184 LEU A O 1
ATOM 1504 N N . SER A 1 185 ? -16.946 -0.475 -10.442 1.00 81.62 185 SER A N 1
ATOM 1505 C CA . SER A 1 185 ? -18.066 -0.487 -11.395 1.00 81.62 185 SER A CA 1
ATOM 1506 C C . SER A 1 185 ? -18.877 0.813 -11.391 1.00 81.62 185 SER A C 1
ATOM 1508 O O . SER A 1 185 ? -19.676 1.053 -12.287 1.00 81.62 185 SER A O 1
ATOM 1510 N N . THR A 1 186 ? -18.694 1.653 -10.371 1.00 85.19 186 THR A N 1
ATOM 1511 C CA . THR A 1 186 ? -19.296 2.984 -10.265 1.00 85.19 186 THR A CA 1
ATOM 1512 C C . THR A 1 186 ? -18.542 4.048 -11.062 1.00 85.19 186 THR A C 1
ATOM 1514 O O . THR A 1 186 ? -19.053 5.159 -11.217 1.00 85.19 186 THR A O 1
ATOM 1517 N N . PHE A 1 187 ? -17.345 3.745 -11.569 1.00 82.56 187 PHE A N 1
ATOM 1518 C CA . PHE A 1 187 ? -16.595 4.652 -12.424 1.00 82.56 187 PHE A CA 1
ATOM 1519 C C . PHE A 1 187 ? -17.266 4.758 -13.799 1.00 82.56 187 PHE A C 1
ATOM 1521 O O . PHE A 1 187 ? -17.428 3.766 -14.501 1.00 82.56 187 PHE A O 1
ATOM 1528 N N . LYS A 1 188 ? -17.662 5.977 -14.182 1.00 82.88 188 LYS A N 1
ATOM 1529 C CA . LYS A 1 188 ? -18.369 6.263 -15.446 1.00 82.88 188 LYS A CA 1
ATOM 1530 C C . LYS A 1 188 ? -17.468 6.832 -16.549 1.00 82.88 188 LYS A C 1
ATOM 1532 O O . LYS A 1 188 ? -17.974 7.235 -17.592 1.00 82.88 188 LYS A O 1
ATOM 1537 N N . GLY A 1 189 ? -16.162 6.952 -16.308 1.00 75.38 189 GLY A N 1
ATOM 1538 C CA . GLY A 1 189 ? -15.241 7.466 -17.318 1.00 75.38 189 GLY A CA 1
ATOM 1539 C C . GLY A 1 189 ? -15.028 6.460 -18.447 1.00 75.38 189 GLY A C 1
ATOM 1540 O O . GLY A 1 189 ? -15.099 5.251 -18.237 1.00 75.38 189 GLY A O 1
ATOM 1541 N N . LEU A 1 190 ? -14.752 6.967 -19.648 1.00 63.50 190 LEU A N 1
ATOM 1542 C CA . LEU A 1 190 ? -14.408 6.131 -20.795 1.00 63.50 190 LEU A CA 1
ATOM 1543 C C . LEU A 1 190 ? -13.054 5.449 -20.538 1.00 63.50 190 LEU A C 1
ATOM 1545 O O . LEU A 1 190 ? -12.037 6.125 -20.362 1.00 63.50 190 LEU A O 1
ATOM 1549 N N . TYR A 1 191 ? -13.040 4.115 -20.522 1.00 59.72 191 TYR A N 1
ATOM 1550 C CA . TYR A 1 191 ? -11.819 3.305 -20.496 1.00 59.72 191 TYR A CA 1
ATOM 1551 C C . TYR A 1 191 ? -11.124 3.397 -21.864 1.00 59.72 191 TYR A C 1
ATOM 1553 O O . TYR A 1 191 ? -11.239 2.508 -22.699 1.00 59.72 191 TYR A O 1
ATOM 1561 N N . ASN A 1 192 ? -10.438 4.507 -22.137 1.00 53.72 192 ASN A N 1
ATOM 1562 C CA . ASN A 1 192 ? -9.888 4.760 -23.475 1.00 53.72 192 ASN A CA 1
ATOM 1563 C C . ASN A 1 192 ? -8.450 4.267 -23.685 1.00 53.72 192 ASN A C 1
ATOM 1565 O O . ASN A 1 192 ? -7.933 4.369 -24.793 1.00 53.72 192 ASN A O 1
ATOM 1569 N N . GLU A 1 193 ? -7.786 3.708 -22.674 1.00 62.53 193 GLU A N 1
ATOM 1570 C CA . GLU A 1 193 ? -6.388 3.280 -22.802 1.00 62.53 193 GLU A CA 1
ATOM 1571 C C . GLU A 1 193 ? -6.172 1.914 -22.151 1.00 62.53 193 GLU A C 1
ATOM 1573 O O . GLU A 1 193 ? -5.631 1.803 -21.052 1.00 62.53 193 GLU A O 1
ATOM 1578 N N . LEU A 1 194 ? -6.596 0.851 -22.841 1.00 70.50 194 LEU A N 1
ATOM 1579 C CA . LEU A 1 194 ? -6.188 -0.505 -22.480 1.00 70.50 194 LEU A CA 1
ATOM 1580 C C . LEU A 1 194 ? -4.658 -0.601 -22.497 1.00 70.50 194 LEU A C 1
ATOM 1582 O O . LEU A 1 194 ? -3.993 -0.146 -23.434 1.00 70.50 194 LEU A O 1
ATOM 1586 N N . VAL A 1 195 ? -4.096 -1.232 -21.468 1.00 81.12 195 VAL A N 1
ATOM 1587 C CA . VAL A 1 195 ? -2.677 -1.584 -21.459 1.00 81.12 195 VAL A CA 1
ATOM 1588 C C . VAL A 1 195 ? -2.453 -2.651 -22.531 1.00 81.12 195 VAL A C 1
ATOM 1590 O O . VAL A 1 195 ? -2.847 -3.807 -22.376 1.00 81.12 195 VAL A O 1
ATOM 1593 N N . LEU A 1 196 ? -1.833 -2.259 -23.644 1.00 83.69 196 LEU A N 1
ATOM 1594 C CA . LEU A 1 196 ? -1.555 -3.180 -24.741 1.00 83.69 196 LEU A CA 1
ATOM 1595 C C . LEU A 1 196 ? -0.459 -4.182 -24.337 1.00 83.69 196 LEU A C 1
ATOM 1597 O O . LEU A 1 196 ? 0.589 -3.763 -23.837 1.00 83.69 196 LEU A O 1
ATOM 1601 N N . PRO A 1 197 ? -0.627 -5.488 -24.629 1.00 84.50 197 PRO A N 1
ATOM 1602 C CA . PRO A 1 197 ? 0.421 -6.487 -24.414 1.00 84.50 197 PRO A CA 1
ATOM 1603 C C . PRO A 1 197 ? 1.754 -6.133 -25.083 1.00 84.50 197 PRO A C 1
ATOM 1605 O O . PRO A 1 197 ? 2.816 -6.439 -24.546 1.00 84.50 197 PRO A O 1
ATOM 1608 N N . SER A 1 198 ? 1.713 -5.465 -26.240 1.00 87.56 198 SER A N 1
ATOM 1609 C CA . SER A 1 198 ? 2.908 -4.998 -26.948 1.00 87.56 198 SER A CA 1
ATOM 1610 C C . SER A 1 198 ? 3.718 -3.996 -26.126 1.00 87.56 198 SER A C 1
ATOM 1612 O O . SER A 1 198 ? 4.930 -4.151 -26.046 1.00 87.56 198 SER A O 1
ATOM 1614 N N . LEU A 1 199 ? 3.061 -3.037 -25.465 1.00 89.88 199 LEU A N 1
ATOM 1615 C CA . LEU A 1 199 ? 3.720 -2.041 -24.617 1.00 89.88 199 LEU A CA 1
ATOM 1616 C C . LEU A 1 199 ? 4.343 -2.684 -23.371 1.00 89.88 199 LEU A C 1
ATOM 1618 O O . LEU A 1 199 ? 5.463 -2.346 -22.998 1.00 89.88 199 LEU A O 1
ATOM 1622 N N . ILE A 1 200 ? 3.647 -3.641 -22.744 1.00 87.69 200 ILE A N 1
ATOM 1623 C CA . ILE A 1 200 ? 4.210 -4.410 -21.622 1.00 87.69 200 ILE A CA 1
ATOM 1624 C C . ILE A 1 200 ? 5.489 -5.123 -22.075 1.00 87.69 200 ILE A C 1
ATOM 1626 O O . ILE A 1 200 ? 6.529 -4.990 -21.435 1.00 87.69 200 ILE A O 1
ATOM 1630 N N . ASN A 1 201 ? 5.424 -5.847 -23.195 1.00 87.56 201 ASN A N 1
ATOM 1631 C CA . ASN A 1 201 ? 6.562 -6.595 -23.725 1.00 87.56 201 ASN A CA 1
ATOM 1632 C C . ASN A 1 201 ? 7.719 -5.687 -24.153 1.00 87.56 201 ASN A C 1
ATOM 1634 O O . ASN A 1 201 ? 8.872 -6.038 -23.926 1.00 87.56 201 ASN A O 1
ATOM 1638 N N . GLU A 1 202 ? 7.425 -4.535 -24.758 1.00 92.50 202 GLU A N 1
ATOM 1639 C CA . GLU A 1 202 ? 8.421 -3.518 -25.100 1.00 92.50 202 GLU A CA 1
ATOM 1640 C C . GLU A 1 202 ? 9.185 -3.080 -23.849 1.00 92.50 202 GLU A C 1
ATOM 1642 O O . GLU A 1 202 ? 10.407 -3.190 -23.808 1.00 92.50 202 GLU A O 1
ATOM 1647 N N . VAL A 1 203 ? 8.468 -2.661 -22.801 1.00 91.00 203 VAL A N 1
ATOM 1648 C CA . VAL A 1 203 ? 9.078 -2.174 -21.559 1.00 91.00 203 VAL A CA 1
ATOM 1649 C C . VAL A 1 203 ? 9.832 -3.283 -20.823 1.00 91.00 203 VAL A C 1
ATOM 1651 O O . VAL A 1 203 ? 10.915 -3.037 -20.300 1.00 91.00 203 VAL A O 1
ATOM 1654 N N . LEU A 1 204 ? 9.304 -4.509 -20.787 1.00 87.06 204 LEU A N 1
ATOM 1655 C CA . LEU A 1 204 ? 9.958 -5.640 -20.119 1.00 87.06 204 LEU A CA 1
ATOM 1656 C C . LEU A 1 204 ? 11.248 -6.099 -20.806 1.00 87.06 204 LEU A C 1
ATOM 1658 O O . LEU A 1 204 ? 12.113 -6.648 -20.130 1.00 87.06 204 LEU A O 1
ATOM 1662 N N . ARG A 1 205 ? 11.385 -5.876 -22.117 1.00 88.81 205 ARG A N 1
ATOM 1663 C CA . ARG A 1 205 ? 12.602 -6.200 -22.880 1.00 88.81 205 ARG A CA 1
ATOM 1664 C C . ARG A 1 205 ? 13.702 -5.149 -22.750 1.00 88.81 205 ARG A C 1
ATOM 1666 O O . ARG A 1 205 ? 14.809 -5.404 -23.206 1.00 88.81 205 ARG A O 1
ATOM 1673 N N . MET A 1 206 ? 13.408 -3.984 -22.171 1.00 89.50 206 MET A N 1
ATOM 1674 C CA . MET A 1 206 ? 14.422 -2.962 -21.914 1.00 89.50 206 MET A CA 1
ATOM 1675 C C . MET A 1 206 ? 15.374 -3.422 -20.813 1.00 89.50 206 MET A C 1
ATOM 1677 O O . MET A 1 206 ? 14.932 -3.963 -19.792 1.00 89.50 206 MET A O 1
ATOM 1681 N N . ASP A 1 207 ? 16.656 -3.119 -20.993 1.00 88.69 207 ASP A N 1
ATOM 1682 C CA . ASP A 1 207 ? 17.651 -3.283 -19.940 1.00 88.69 207 ASP A CA 1
ATOM 1683 C C . ASP A 1 207 ? 17.282 -2.450 -18.707 1.00 88.69 207 ASP A C 1
ATOM 1685 O O . ASP A 1 207 ? 16.666 -1.379 -18.790 1.00 88.69 207 ASP A O 1
ATOM 1689 N N . ASP A 1 208 ? 17.663 -2.951 -17.535 1.00 88.38 208 ASP A N 1
ATOM 1690 C CA . ASP A 1 208 ? 17.524 -2.189 -16.304 1.00 88.38 208 ASP A CA 1
ATOM 1691 C C . ASP A 1 208 ? 18.479 -0.995 -16.325 1.00 88.38 208 ASP A C 1
ATOM 1693 O O . ASP A 1 208 ? 19.688 -1.133 -16.494 1.00 88.38 208 ASP A O 1
ATOM 1697 N N . ILE A 1 209 ? 17.923 0.197 -16.122 1.00 89.88 209 ILE A N 1
ATOM 1698 C CA . ILE A 1 209 ? 18.672 1.458 -16.149 1.00 89.88 209 ILE A CA 1
ATOM 1699 C C . ILE A 1 209 ? 19.401 1.661 -14.819 1.00 89.88 209 ILE A C 1
ATOM 1701 O O . ILE A 1 209 ? 20.497 2.217 -14.766 1.00 89.88 209 ILE A O 1
ATOM 1705 N N . TYR A 1 210 ? 18.791 1.219 -13.718 1.00 85.94 210 TYR A N 1
ATOM 1706 C CA . TYR A 1 210 ? 19.403 1.292 -12.398 1.00 85.94 210 TYR A CA 1
ATOM 1707 C C . TYR A 1 210 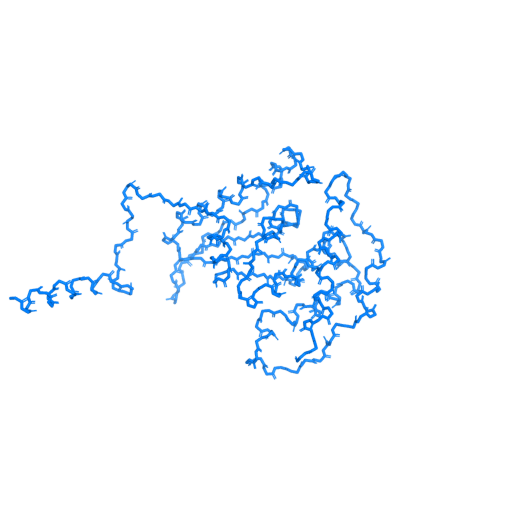? 20.167 0.009 -12.092 1.00 85.94 210 TYR A C 1
ATOM 1709 O O . TYR A 1 210 ? 19.575 -1.027 -11.796 1.00 85.94 210 TYR A O 1
ATOM 1717 N N . VAL A 1 211 ? 21.497 0.105 -12.092 1.00 69.44 211 VAL A N 1
ATOM 1718 C CA . VAL A 1 211 ? 22.376 -0.992 -11.679 1.00 69.44 211 VAL A CA 1
ATOM 1719 C C . VAL A 1 211 ? 22.282 -1.172 -10.162 1.00 69.44 211 VAL A C 1
ATOM 1721 O O . VAL A 1 211 ? 22.665 -0.291 -9.388 1.00 69.44 211 VAL A O 1
ATOM 1724 N N . LYS A 1 212 ? 21.770 -2.324 -9.724 1.00 65.94 212 LYS A N 1
ATOM 1725 C CA . LYS A 1 212 ? 21.744 -2.734 -8.315 1.00 65.94 212 LYS A CA 1
ATOM 1726 C C . LYS A 1 212 ? 22.794 -3.821 -8.104 1.00 65.94 212 LYS A C 1
ATOM 1728 O O . LYS A 1 212 ? 22.625 -4.955 -8.544 1.00 65.94 212 LYS A O 1
ATOM 1733 N N . TRP A 1 213 ? 23.895 -3.475 -7.448 1.00 49.31 213 TRP A N 1
ATOM 1734 C CA . TRP A 1 213 ? 24.923 -4.445 -7.078 1.00 49.31 213 TRP A CA 1
ATOM 1735 C C . TRP A 1 213 ? 24.458 -5.259 -5.857 1.00 49.31 213 TRP A C 1
ATOM 1737 O O . TRP A 1 213 ? 24.268 -4.691 -4.786 1.00 49.31 213 TRP A O 1
ATOM 1747 N N . GLY A 1 214 ? 24.306 -6.582 -6.010 1.00 51.50 214 GLY A N 1
ATOM 1748 C CA . GLY A 1 214 ? 24.163 -7.536 -4.897 1.00 51.50 214 GLY A CA 1
ATOM 1749 C C . GLY A 1 214 ? 22.735 -7.994 -4.536 1.00 51.50 214 GLY A C 1
ATOM 1750 O O . GLY A 1 214 ? 21.878 -7.197 -4.186 1.00 51.50 214 GLY A O 1
ATOM 1751 N N . LEU A 1 215 ? 22.535 -9.322 -4.566 1.00 45.12 215 LEU A N 1
ATOM 1752 C CA . LEU A 1 215 ? 21.568 -10.187 -3.846 1.00 45.12 215 LEU A CA 1
ATOM 1753 C C . LEU A 1 215 ? 20.041 -9.919 -3.858 1.00 45.12 215 LEU A C 1
ATOM 1755 O O . LEU A 1 215 ? 19.303 -10.893 -3.741 1.00 45.12 215 LEU A O 1
ATOM 1759 N N . THR A 1 216 ? 19.523 -8.705 -4.058 1.00 50.12 216 THR A N 1
ATOM 1760 C CA . THR A 1 216 ? 18.062 -8.433 -4.016 1.00 50.12 216 THR A CA 1
ATOM 1761 C C . THR A 1 216 ? 17.321 -8.783 -5.314 1.00 50.12 216 THR A C 1
ATOM 1763 O O . THR A 1 216 ? 16.098 -8.906 -5.332 1.00 50.12 216 THR A O 1
ATOM 1766 N N . TYR A 1 217 ? 18.053 -8.994 -6.411 1.00 47.94 217 TYR A N 1
ATOM 1767 C CA . TYR A 1 217 ? 17.482 -9.090 -7.758 1.00 47.94 217 TYR A CA 1
ATOM 1768 C C . TYR A 1 217 ? 16.760 -10.416 -8.071 1.00 47.94 217 TYR A C 1
ATOM 1770 O O . TYR A 1 217 ? 15.783 -10.436 -8.818 1.00 47.94 217 TYR A O 1
ATOM 1778 N N . ARG A 1 218 ? 17.228 -11.552 -7.530 1.00 45.56 218 ARG A N 1
ATOM 1779 C CA . ARG A 1 218 ? 16.880 -12.882 -8.079 1.00 45.56 218 ARG A CA 1
ATOM 1780 C C . ARG A 1 218 ? 15.458 -13.371 -7.778 1.00 45.56 218 ARG A C 1
ATOM 1782 O O . ARG A 1 218 ? 14.922 -14.130 -8.578 1.00 45.56 218 ARG A O 1
ATOM 1789 N N . LEU A 1 219 ? 14.826 -12.941 -6.685 1.00 48.12 219 LEU A N 1
ATOM 1790 C CA . LEU A 1 219 ? 13.460 -13.370 -6.341 1.00 48.12 219 LEU A CA 1
ATOM 1791 C C . LEU A 1 219 ? 12.367 -12.479 -6.931 1.00 48.12 219 LEU A C 1
ATOM 1793 O O . LEU A 1 219 ? 11.272 -12.955 -7.242 1.00 48.12 219 LEU A O 1
ATOM 1797 N N . TYR A 1 220 ? 12.674 -11.200 -7.144 1.00 55.19 220 TYR A N 1
ATOM 1798 C CA . TYR A 1 220 ? 11.692 -10.230 -7.612 1.00 55.19 220 TYR A CA 1
ATOM 1799 C C . TYR A 1 220 ? 11.175 -10.563 -9.019 1.00 55.19 220 TYR A C 1
ATOM 1801 O O . TYR A 1 220 ? 9.998 -10.367 -9.305 1.00 55.19 220 TYR A O 1
ATOM 1809 N N . TYR A 1 221 ? 11.997 -11.192 -9.864 1.00 53.38 221 TYR A N 1
ATOM 1810 C CA . TYR A 1 221 ? 11.591 -11.636 -11.200 1.00 53.38 221 TYR A CA 1
ATOM 1811 C C . TYR A 1 221 ? 10.463 -12.691 -11.181 1.00 53.38 221 TYR A C 1
ATOM 1813 O O . TYR A 1 221 ? 9.516 -12.594 -11.959 1.00 53.38 221 TYR A O 1
ATOM 1821 N N . SER A 1 222 ? 10.510 -13.665 -10.260 1.00 56.22 222 SER A N 1
ATOM 1822 C CA . SER A 1 222 ? 9.471 -14.708 -10.124 1.00 56.22 222 SER A CA 1
ATOM 1823 C C . SER A 1 222 ? 8.130 -14.120 -9.672 1.00 56.22 222 SER A C 1
ATOM 1825 O O . SER A 1 222 ? 7.072 -14.462 -10.204 1.00 56.22 222 SER A O 1
ATOM 1827 N N . PHE A 1 223 ? 8.169 -13.170 -8.735 1.00 60.31 223 PHE A N 1
ATOM 1828 C CA . PHE A 1 223 ? 6.980 -12.447 -8.287 1.00 60.31 223 PHE A CA 1
ATOM 1829 C C . PHE A 1 223 ? 6.416 -11.532 -9.386 1.00 60.31 223 PHE A C 1
ATOM 1831 O O . PHE A 1 223 ? 5.214 -11.551 -9.641 1.00 60.31 223 PHE A O 1
ATOM 1838 N N . ILE A 1 224 ? 7.272 -10.814 -10.119 1.00 61.22 224 ILE A N 1
ATOM 1839 C CA . ILE A 1 224 ? 6.847 -9.979 -11.249 1.00 61.22 224 ILE A CA 1
ATOM 1840 C C . ILE A 1 224 ? 6.243 -10.814 -12.375 1.00 61.22 224 ILE A C 1
ATOM 1842 O O . ILE A 1 224 ? 5.224 -10.408 -12.926 1.00 61.22 224 ILE A O 1
ATOM 1846 N N . SER A 1 225 ? 6.771 -12.009 -12.654 1.00 60.09 225 SER A N 1
ATOM 1847 C CA . SER A 1 225 ? 6.153 -12.935 -13.610 1.00 60.09 225 SER A CA 1
ATOM 1848 C C . SER A 1 225 ? 4.731 -13.346 -13.205 1.00 60.09 225 SER A C 1
ATOM 1850 O O . SER A 1 225 ? 3.903 -13.617 -14.074 1.00 60.09 225 SER A O 1
ATOM 1852 N N . LYS A 1 226 ? 4.422 -13.394 -11.902 1.00 61.09 226 LYS A N 1
ATOM 1853 C CA . LYS A 1 226 ? 3.048 -13.599 -11.422 1.00 61.09 226 LYS A CA 1
ATOM 1854 C C . LYS A 1 226 ? 2.216 -12.329 -11.613 1.00 61.09 226 LYS A C 1
ATOM 1856 O O . LYS A 1 226 ? 1.112 -12.412 -12.144 1.00 61.09 226 LYS A O 1
ATOM 1861 N N . CYS A 1 227 ? 2.743 -11.153 -11.258 1.00 60.00 227 CYS A N 1
ATOM 1862 C CA . CYS A 1 227 ? 2.051 -9.872 -11.454 1.00 60.00 227 CYS A CA 1
ATOM 1863 C C . CYS A 1 227 ? 1.687 -9.617 -12.928 1.00 60.00 227 CYS A C 1
ATOM 1865 O O . CYS A 1 227 ? 0.575 -9.176 -13.214 1.00 60.00 227 CYS A O 1
ATOM 1867 N N . THR A 1 228 ? 2.576 -9.936 -13.873 1.00 58.81 228 THR A N 1
ATOM 1868 C CA . THR A 1 228 ? 2.326 -9.771 -15.316 1.00 58.81 228 THR A CA 1
ATOM 1869 C C . THR A 1 228 ? 1.246 -10.719 -15.835 1.00 58.81 228 THR A C 1
ATOM 1871 O O . THR A 1 228 ? 0.394 -10.297 -16.616 1.00 58.81 228 THR A O 1
ATOM 1874 N N . ALA A 1 229 ? 1.205 -11.967 -15.360 1.00 57.62 229 ALA A N 1
ATOM 1875 C CA . ALA A 1 229 ? 0.129 -12.901 -15.694 1.00 57.62 229 ALA A CA 1
ATOM 1876 C C . ALA A 1 229 ? -1.243 -12.390 -15.214 1.00 57.62 229 ALA A C 1
ATOM 1878 O O . ALA A 1 229 ? -2.232 -12.490 -15.941 1.00 57.62 229 ALA A O 1
ATOM 1879 N N . PHE A 1 230 ? -1.299 -11.779 -14.026 1.00 52.84 230 PHE A N 1
ATOM 1880 C CA . PHE A 1 230 ? -2.528 -11.181 -13.500 1.00 52.84 230 PHE A CA 1
ATOM 1881 C C . PHE A 1 230 ? -2.947 -9.916 -14.246 1.00 52.84 230 PHE A C 1
ATOM 1883 O O . PHE A 1 230 ? -4.143 -9.763 -14.496 1.00 52.84 230 PHE A O 1
ATOM 1890 N N . LEU A 1 231 ? -1.994 -9.070 -14.659 1.00 53.34 231 LEU A N 1
ATOM 1891 C CA . LEU A 1 231 ? -2.267 -7.918 -15.523 1.00 53.34 231 LEU A CA 1
ATOM 1892 C C . LEU A 1 231 ? -2.999 -8.360 -16.792 1.00 53.34 231 LEU A C 1
ATOM 1894 O O . LEU A 1 231 ? -3.992 -7.756 -17.154 1.00 53.34 231 LEU A O 1
ATOM 1898 N N . HIS A 1 232 ? -2.609 -9.455 -17.443 1.00 45.19 232 HIS A N 1
ATOM 1899 C CA . HIS A 1 232 ? -3.312 -9.913 -18.649 1.00 45.19 232 HIS A CA 1
ATOM 1900 C C . HIS A 1 232 ? -4.760 -10.386 -18.415 1.00 45.19 232 HIS A C 1
ATOM 1902 O O . HIS A 1 232 ? -5.574 -10.323 -19.339 1.00 45.19 232 HIS A O 1
ATOM 1908 N N . ILE A 1 233 ? -5.091 -10.845 -17.206 1.00 39.34 233 ILE A N 1
ATOM 1909 C CA . ILE A 1 233 ? -6.405 -11.416 -16.868 1.00 39.34 233 ILE A CA 1
ATOM 1910 C C . ILE A 1 233 ? -7.372 -10.338 -16.350 1.00 39.34 233 ILE A C 1
ATOM 1912 O O . ILE A 1 233 ? -8.579 -10.433 -16.564 1.00 39.34 233 ILE A O 1
ATOM 1916 N N . SER A 1 234 ? -6.871 -9.298 -15.678 1.00 42.06 234 SER A N 1
ATOM 1917 C CA . SER A 1 234 ? -7.699 -8.320 -14.961 1.00 42.06 234 SER A CA 1
ATOM 1918 C C . SER A 1 234 ? -8.374 -7.254 -15.836 1.00 42.06 234 SER A C 1
ATOM 1920 O O . SER A 1 234 ? -9.301 -6.615 -15.340 1.00 42.06 234 SER A O 1
ATOM 1922 N N . TRP A 1 235 ? -7.980 -7.097 -17.107 1.00 42.53 235 TRP A N 1
ATOM 1923 C CA . TRP A 1 235 ? -8.530 -6.087 -18.036 1.00 42.53 235 TRP A CA 1
ATOM 1924 C C . TRP A 1 235 ? -9.556 -6.623 -19.044 1.00 42.53 235 TRP A C 1
ATOM 1926 O O . TRP A 1 235 ? -10.005 -5.881 -19.913 1.00 42.53 235 TRP A O 1
ATOM 1936 N N . ARG A 1 236 ? -9.904 -7.914 -18.974 1.00 31.91 236 ARG A N 1
ATOM 1937 C CA . ARG A 1 236 ? -10.882 -8.552 -19.868 1.00 31.91 236 ARG A CA 1
ATOM 1938 C C . ARG A 1 236 ? -12.235 -8.770 -19.186 1.00 31.91 236 ARG A C 1
ATOM 1940 O O . ARG A 1 236 ? -12.695 -9.901 -19.184 1.00 31.91 236 ARG A O 1
ATOM 1947 N N . PHE A 1 237 ? -12.850 -7.746 -18.597 1.00 29.69 237 PHE A N 1
ATOM 1948 C CA . PHE A 1 237 ? -14.260 -7.795 -18.176 1.00 29.69 237 PHE A CA 1
ATOM 1949 C C . PHE A 1 237 ? -14.879 -6.403 -18.195 1.00 29.69 237 PHE A C 1
ATOM 1951 O O . PHE A 1 237 ? -14.265 -5.497 -17.587 1.00 29.69 237 PHE A O 1
#

InterPro domains:
  IPR004860 Homing endonuclease, LAGLIDADG domain [PF00961] (38-152)
  IPR027434 Homing endonuclease [G3DSA:3.10.28.10] (27-188)
  IPR027434 Homing endonuclease [SSF55608] (34-194)
  IPR051289 LAGLIDADG Homing Endonuclease [PTHR36181] (8-183)

Organism: Erysiphe pisi (NCBI:txid36044)

pLDDT: mean 82.36, std 15.16, range [29.69, 98.0]

Foldseek 3Di:
DVVVVVVVVVVVVCCDDPNNPDPDDPPPDDDDDDLVNVLVVCLPFKDWAADPVLWTKIKGKDFPSCVVVVVVSLVCLLPDDLPDPQQDDPPVVSVVQSVPFWPWDWAPDDPPGGIMIMTMGTDLCCCLNGVLSSNVPDDHDDPVVLLSLLSLLSSVCVVLVLCVDPLNVVLNVLSRCCHDPNVDPPDPDDNPDQNDPVSVVVSVPDHRPDDDPDRRPPVSVVSNVVSVVSSVVSPPD